Protein AF-A0A0U2JEA7-F1 (afdb_monomer)

pLDDT: mean 91.32, std 9.42, range [50.47, 98.94]

Radius of gyration: 16.09 Å; Cα contacts (8 Å, |Δi|>4): 730; chains: 1; bounding box: 45×29×42 Å

Secondary structure (DSSP, 8-state):
-PPSEEE-S-EEE-S--EEE-TTTTS-TTS---S-EEESS-EEE-STT-EEES-EEES-EE-TTSTT-EEEEEE-SSS-EEES-EEE-S---TTEEEEEE-TT--SEEEES-EEES-SEEEEE-TT--EEEES-EE-TT-SEEEEES-SSEEEES-EE---SSEEEEE----SEEEGGGTEES-EE-S--S-SEEE-----SSPPEEE-TT--

Structure (mmCIF, N/CA/C/O backbone):
data_AF-A0A0U2JEA7-F1
#
_entry.id   AF-A0A0U2JEA7-F1
#
loop_
_atom_site.group_PDB
_atom_site.id
_atom_site.type_symbol
_atom_site.label_atom_id
_atom_site.label_alt_id
_atom_site.label_comp_id
_atom_site.label_asym_id
_atom_site.label_entity_id
_atom_site.label_seq_id
_atom_site.pdbx_PDB_ins_code
_atom_site.Cartn_x
_atom_site.Cartn_y
_atom_site.Cartn_z
_atom_site.occupancy
_atom_site.B_iso_or_equiv
_atom_site.auth_seq_id
_atom_site.auth_comp_id
_atom_site.auth_asym_id
_atom_site.auth_atom_id
_atom_site.pdbx_PDB_model_num
ATOM 1 N N . ARG A 1 1 ? -9.705 -6.212 20.001 1.00 93.88 1 ARG A N 1
ATOM 2 C CA . ARG A 1 1 ? -10.828 -5.453 19.404 1.00 93.88 1 ARG A CA 1
ATOM 3 C C . ARG A 1 1 ? -10.815 -4.060 19.992 1.00 93.88 1 ARG A C 1
ATOM 5 O O . ARG A 1 1 ? -10.739 -3.955 21.210 1.00 93.88 1 ARG A O 1
ATOM 12 N N . LEU A 1 2 ? -10.844 -3.044 19.142 1.00 95.94 2 LEU A N 1
ATOM 13 C CA . LEU A 1 2 ? -10.931 -1.640 19.522 1.00 95.94 2 LEU A CA 1
ATOM 14 C C . LEU A 1 2 ? -12.402 -1.213 19.521 1.00 95.94 2 LEU A C 1
ATOM 16 O O . LEU A 1 2 ? -13.200 -1.725 18.736 1.00 95.94 2 LEU A O 1
ATOM 20 N N . ALA A 1 3 ? -12.763 -0.312 20.428 1.00 97.12 3 ALA A N 1
ATOM 21 C CA . ALA A 1 3 ? -14.062 0.345 20.383 1.00 97.12 3 ALA A CA 1
ATOM 22 C C . ALA A 1 3 ? -14.005 1.504 19.379 1.00 97.12 3 ALA A C 1
ATOM 24 O O . ALA A 1 3 ? -12.922 1.950 18.993 1.00 97.12 3 ALA A O 1
ATOM 25 N N . ALA A 1 4 ? -15.165 2.006 18.959 1.00 98.06 4 ALA A N 1
ATOM 26 C CA . ALA A 1 4 ? -15.198 3.271 18.241 1.00 98.06 4 ALA A CA 1
ATOM 27 C C . ALA A 1 4 ? -14.693 4.399 19.156 1.00 98.06 4 ALA A C 1
ATOM 29 O O . ALA A 1 4 ? -15.010 4.429 20.350 1.00 98.06 4 ALA A O 1
ATOM 30 N N . GLY A 1 5 ? -13.908 5.310 18.597 1.00 97.81 5 GLY A N 1
ATOM 31 C CA . GLY A 1 5 ? -13.237 6.376 19.326 1.00 97.81 5 GLY A CA 1
ATOM 32 C C . GLY A 1 5 ? -11.859 6.684 18.754 1.00 97.81 5 GLY A C 1
ATOM 33 O O . GLY A 1 5 ? -11.370 5.998 17.857 1.00 97.81 5 GLY A O 1
ATOM 34 N N . THR A 1 6 ? -11.240 7.730 19.289 1.00 97.38 6 THR A N 1
ATOM 35 C CA . THR A 1 6 ? -9.921 8.204 18.866 1.00 97.38 6 THR A CA 1
ATOM 36 C C . THR A 1 6 ? -8.845 7.729 19.835 1.00 97.38 6 THR A C 1
ATOM 38 O O . THR A 1 6 ? -8.961 7.925 21.045 1.00 97.38 6 THR A O 1
ATOM 41 N N . TYR A 1 7 ? -7.781 7.156 19.285 1.00 94.94 7 TYR A N 1
ATOM 42 C CA . TYR A 1 7 ? -6.593 6.693 19.989 1.00 94.94 7 TYR A CA 1
ATOM 43 C C . TYR A 1 7 ? -5.410 7.549 19.528 1.00 94.94 7 TYR A C 1
ATOM 45 O O . TYR A 1 7 ? -4.940 7.441 18.394 1.00 94.94 7 TYR A O 1
ATOM 53 N N . ASN A 1 8 ? -4.969 8.458 20.399 1.00 90.12 8 ASN A N 1
ATOM 54 C CA . ASN A 1 8 ? -3.921 9.428 20.086 1.00 90.12 8 ASN A CA 1
ATOM 55 C C . ASN A 1 8 ? -2.538 8.912 20.503 1.00 90.12 8 ASN A C 1
ATOM 57 O O . ASN A 1 8 ? -1.900 9.452 21.407 1.00 90.12 8 ASN A O 1
ATOM 61 N N . GLU A 1 9 ? -2.117 7.814 19.887 1.00 83.25 9 GLU A N 1
ATOM 62 C CA . GLU A 1 9 ? -0.850 7.151 20.174 1.00 83.25 9 GLU A CA 1
ATOM 63 C C . GLU A 1 9 ? -0.290 6.483 18.919 1.00 83.25 9 GLU A C 1
ATOM 65 O O . GLU A 1 9 ? -1.040 6.012 18.063 1.00 83.25 9 GLU A O 1
ATOM 70 N N . ALA A 1 10 ? 1.038 6.451 18.817 1.00 85.56 10 ALA A N 1
ATOM 71 C CA . ALA A 1 10 ? 1.722 5.625 17.835 1.00 85.56 10 ALA A CA 1
ATOM 72 C C . ALA A 1 10 ? 1.728 4.175 18.324 1.00 85.56 10 ALA A C 1
ATOM 74 O O . ALA A 1 10 ? 2.077 3.896 19.477 1.00 85.56 10 ALA A O 1
ATOM 75 N N . VAL A 1 11 ? 1.359 3.242 17.451 1.00 91.12 11 VAL A N 1
ATOM 76 C CA . VAL A 1 11 ? 1.211 1.832 17.821 1.00 91.12 11 VAL A CA 1
ATOM 77 C C . VAL A 1 11 ? 2.408 1.041 17.310 1.00 91.12 11 VAL A C 1
ATOM 79 O O . VAL A 1 11 ? 2.586 0.886 16.109 1.00 91.12 11 VAL A O 1
ATOM 82 N N . ASN A 1 12 ? 3.213 0.480 18.214 1.00 93.75 12 ASN A N 1
ATOM 83 C CA . ASN A 1 12 ? 4.231 -0.510 17.850 1.00 93.75 12 ASN A CA 1
ATOM 84 C C . ASN A 1 12 ? 3.685 -1.927 18.060 1.00 93.75 12 ASN A C 1
ATOM 86 O O . ASN A 1 12 ? 3.460 -2.355 19.196 1.00 93.75 12 ASN A O 1
ATOM 90 N N . VAL A 1 13 ? 3.500 -2.670 16.973 1.00 96.31 13 VAL A N 1
ATOM 91 C CA . VAL A 1 13 ? 2.962 -4.031 16.983 1.00 96.31 13 VAL A CA 1
ATOM 92 C C . VAL A 1 13 ? 4.110 -5.033 16.905 1.00 96.31 13 VAL A C 1
ATOM 94 O O . VAL A 1 13 ? 4.528 -5.468 15.834 1.00 96.31 13 VAL A O 1
ATOM 97 N N . ASN A 1 14 ? 4.628 -5.396 18.078 1.00 97.12 14 ASN A N 1
ATOM 98 C CA . ASN A 1 14 ? 5.787 -6.281 18.245 1.00 97.12 14 ASN A CA 1
ATOM 99 C C . ASN A 1 14 ? 5.423 -7.720 18.656 1.00 97.12 14 ASN A C 1
ATOM 101 O O . ASN A 1 14 ? 6.275 -8.484 19.124 1.00 97.12 14 ASN A O 1
ATOM 105 N N . LYS A 1 15 ? 4.150 -8.088 18.496 1.00 97.88 15 LYS A N 1
ATOM 106 C CA . LYS A 1 15 ? 3.610 -9.438 18.685 1.00 97.88 15 LYS A CA 1
ATOM 107 C C . LYS A 1 15 ? 2.692 -9.775 17.520 1.00 97.88 15 LYS A C 1
ATOM 109 O O . LYS A 1 15 ? 2.055 -8.878 16.985 1.00 97.88 15 LYS A O 1
ATOM 114 N N . ASP A 1 16 ? 2.608 -11.057 17.183 1.00 98.06 16 ASP A N 1
ATOM 115 C CA . ASP A 1 16 ? 1.618 -11.579 16.242 1.00 98.06 16 ASP A CA 1
ATOM 116 C C . ASP A 1 16 ? 0.217 -11.415 16.850 1.00 98.06 16 ASP A C 1
ATOM 118 O O . ASP A 1 16 ? -0.164 -12.125 17.787 1.00 98.06 16 ASP A O 1
ATOM 122 N N . VAL A 1 17 ? -0.498 -10.385 16.405 1.00 98.19 17 VAL A N 1
ATOM 123 C CA . VAL A 1 17 ? -1.825 -10.035 16.905 1.00 98.19 17 VAL A CA 1
ATOM 124 C C . VAL A 1 17 ? -2.728 -9.587 15.769 1.00 98.19 17 VAL A C 1
ATOM 126 O O . VAL A 1 17 ? -2.293 -9.024 14.765 1.00 98.19 17 VAL A O 1
ATOM 129 N N . THR A 1 18 ? -4.026 -9.764 15.994 1.00 98.44 18 THR A N 1
ATOM 130 C CA . THR A 1 18 ? -5.079 -9.215 15.146 1.00 98.44 18 THR A CA 1
ATOM 131 C C . THR A 1 18 ? -5.701 -7.991 15.818 1.00 98.44 18 THR A C 1
ATOM 133 O O . THR A 1 18 ? -6.391 -8.093 16.841 1.00 98.44 18 THR A O 1
ATOM 136 N N . ILE A 1 19 ? -5.486 -6.820 15.227 1.00 98.00 19 ILE A N 1
ATOM 137 C CA . ILE A 1 19 ? -6.119 -5.560 15.605 1.00 98.00 19 ILE A CA 1
ATOM 138 C C . ILE A 1 19 ? -7.403 -5.416 14.791 1.00 98.00 19 ILE A C 1
ATOM 140 O O . ILE A 1 19 ? -7.389 -5.075 13.616 1.00 98.00 19 ILE A O 1
ATOM 144 N N . LEU A 1 20 ? -8.525 -5.692 15.450 1.00 98.62 20 LEU A N 1
ATOM 145 C CA . LEU A 1 20 ? -9.861 -5.532 14.882 1.00 98.62 20 LEU A CA 1
ATOM 146 C C . LEU A 1 20 ? -10.442 -4.186 15.320 1.00 98.62 20 LEU A C 1
ATOM 148 O O . LEU A 1 20 ? -10.727 -4.022 16.515 1.00 98.62 20 LEU A O 1
ATOM 152 N N . GLY A 1 21 ? -10.609 -3.258 14.382 1.00 98.38 21 GLY A N 1
ATOM 153 C CA . GLY A 1 21 ? -11.299 -1.986 14.582 1.00 98.38 21 GLY A CA 1
ATOM 154 C C . GLY A 1 21 ? -12.823 -2.128 14.602 1.00 98.38 21 GLY A C 1
ATOM 155 O O . GLY A 1 21 ? -13.373 -3.218 14.404 1.00 98.38 21 GLY A O 1
ATOM 156 N N . ALA A 1 22 ? -13.512 -1.014 14.854 1.00 98.38 22 ALA A N 1
ATOM 157 C CA . ALA A 1 22 ? -14.972 -0.958 14.925 1.00 98.38 22 ALA A CA 1
ATOM 158 C C . ALA A 1 22 ? -15.675 -1.392 13.623 1.00 98.38 22 ALA A C 1
ATOM 160 O O . ALA A 1 22 ? -16.799 -1.887 13.684 1.00 98.38 22 ALA A O 1
ATOM 161 N N . ASN A 1 23 ? -14.999 -1.277 12.476 1.00 98.62 23 ASN A N 1
ATOM 162 C CA . ASN A 1 23 ? -15.509 -1.653 11.156 1.00 98.62 23 ASN A CA 1
ATOM 163 C C . ASN A 1 23 ? -14.809 -2.899 10.576 1.00 98.62 23 ASN A C 1
ATOM 165 O O . ASN A 1 23 ? -14.756 -3.076 9.362 1.00 98.62 23 ASN A O 1
ATOM 169 N N . SER A 1 24 ? -14.258 -3.773 11.428 1.00 98.56 24 SER A N 1
ATOM 170 C CA . SER A 1 24 ? -13.643 -5.044 10.999 1.00 98.56 24 SER A CA 1
ATOM 171 C C . SER A 1 24 ? -14.576 -5.843 10.080 1.00 98.56 24 SER A C 1
ATOM 173 O O . SER A 1 24 ? -15.768 -5.995 10.363 1.00 98.56 24 SER A O 1
ATOM 175 N N . GLY A 1 25 ? -14.029 -6.331 8.964 1.00 98.38 25 GLY A N 1
ATOM 176 C CA . GLY A 1 25 ? -14.766 -7.051 7.921 1.00 98.38 25 GLY A CA 1
ATOM 177 C C . GLY A 1 25 ? -15.627 -6.180 6.998 1.00 98.38 25 GLY A C 1
ATOM 178 O O . GLY A 1 25 ? -16.276 -6.718 6.103 1.00 98.38 25 GLY A O 1
ATOM 179 N N . THR A 1 26 ? -15.653 -4.858 7.187 1.00 98.69 26 THR A N 1
ATOM 180 C CA . THR A 1 26 ? -16.352 -3.916 6.299 1.00 98.69 26 THR A CA 1
ATOM 181 C C . THR A 1 26 ? -15.326 -3.178 5.453 1.00 98.69 26 THR A C 1
ATOM 183 O O . THR A 1 26 ? -14.481 -2.493 6.012 1.00 98.69 26 THR A O 1
ATOM 186 N N . SER A 1 27 ? -15.397 -3.291 4.123 1.00 98.00 27 SER A N 1
ATOM 187 C CA . SER A 1 27 ? -14.465 -2.623 3.195 1.00 98.00 27 SER A CA 1
ATOM 188 C C . SER A 1 27 ? -14.267 -1.131 3.518 1.00 98.00 27 SER A C 1
ATOM 190 O O . SER A 1 27 ? -15.183 -0.475 4.026 1.00 98.00 27 SER A O 1
ATOM 192 N N . GLY A 1 28 ? -13.085 -0.588 3.210 1.00 97.81 28 GLY A N 1
ATOM 193 C CA . GLY A 1 28 ? -12.769 0.837 3.364 1.00 97.81 28 GLY A CA 1
ATOM 194 C C . GLY A 1 28 ? -13.774 1.756 2.661 1.00 97.81 28 GLY A C 1
ATOM 195 O O . GLY A 1 28 ? -14.168 2.764 3.231 1.00 97.81 28 GLY A O 1
ATOM 196 N N . THR A 1 29 ? -14.294 1.346 1.499 1.00 96.88 29 THR A N 1
ATOM 197 C CA . THR A 1 29 ? -15.317 2.088 0.733 1.00 96.88 29 THR A CA 1
ATOM 198 C C . THR A 1 29 ? -16.758 1.673 1.052 1.00 96.88 29 THR A C 1
ATOM 200 O O . THR A 1 29 ? -17.711 2.150 0.432 1.00 96.88 29 THR A O 1
ATOM 203 N N . GLY A 1 30 ? -16.945 0.744 1.993 1.00 97.00 30 GLY A N 1
ATOM 204 C CA . GLY A 1 30 ? -18.257 0.244 2.387 1.00 97.00 30 GLY A CA 1
ATOM 205 C C . GLY A 1 30 ? -19.070 1.246 3.213 1.00 97.00 30 GLY A C 1
ATOM 206 O O . GLY A 1 30 ? -18.611 2.322 3.589 1.00 97.00 30 GLY A O 1
ATOM 207 N N . VAL A 1 31 ? -20.300 0.862 3.567 1.00 97.62 31 VAL A N 1
ATOM 208 C CA . VAL A 1 31 ? -21.105 1.619 4.539 1.00 97.62 31 VAL A CA 1
ATOM 209 C C . VAL A 1 31 ? -20.574 1.330 5.942 1.00 97.62 31 VAL A C 1
ATOM 211 O O . VAL A 1 31 ? -20.870 0.283 6.519 1.00 97.62 31 VAL A O 1
ATOM 214 N N . ARG A 1 32 ? -19.774 2.254 6.472 1.00 97.94 32 ARG A N 1
ATOM 215 C CA . ARG A 1 32 ? -19.080 2.123 7.759 1.00 97.94 32 ARG A CA 1
ATOM 216 C C . ARG A 1 32 ? -19.819 2.856 8.881 1.00 97.94 32 ARG A C 1
ATOM 218 O O . ARG A 1 32 ? -20.503 3.854 8.654 1.00 97.94 32 ARG A O 1
ATOM 225 N N . GLY A 1 33 ? -19.717 2.322 10.096 1.00 97.81 33 GLY A N 1
ATOM 226 C CA . GLY A 1 33 ? -20.208 2.949 11.323 1.00 97.81 33 GLY A CA 1
ATOM 227 C C . GLY A 1 33 ? -19.164 3.870 11.957 1.00 97.81 33 GLY A C 1
ATOM 228 O O . GLY A 1 33 ? -18.208 4.293 11.314 1.00 97.81 33 GLY A O 1
ATOM 229 N N . ALA A 1 34 ? -19.324 4.162 13.250 1.00 98.19 34 ALA A N 1
ATOM 230 C CA . ALA A 1 34 ? -18.325 4.925 13.998 1.00 98.19 34 ALA A CA 1
ATOM 231 C C . ALA A 1 34 ? -16.957 4.211 13.995 1.00 98.19 34 ALA A C 1
ATOM 233 O O . ALA A 1 34 ? -16.890 3.008 14.238 1.00 98.19 34 ALA A O 1
ATOM 234 N N . GLU A 1 35 ? -15.878 4.955 13.743 1.00 98.38 35 GLU A N 1
ATOM 235 C CA . GLU A 1 35 ? -14.531 4.405 13.535 1.00 98.38 35 GLU A CA 1
ATOM 236 C C . GLU A 1 35 ? -13.729 4.213 14.826 1.00 98.38 35 GLU A C 1
ATOM 238 O O . GLU A 1 35 ? -13.862 4.977 15.784 1.00 98.38 35 GLU A O 1
ATOM 243 N N . SER A 1 36 ? -12.815 3.238 14.805 1.00 98.31 36 SER A N 1
ATOM 244 C CA . SER A 1 36 ? -11.627 3.229 15.669 1.00 98.31 36 SER A CA 1
ATOM 245 C C . SER A 1 36 ? -10.517 3.998 14.952 1.00 98.31 36 SER A C 1
ATOM 247 O O . SER A 1 36 ? -9.919 3.460 14.021 1.00 98.31 36 SER A O 1
ATOM 249 N N . VAL A 1 37 ? -10.279 5.246 15.355 1.00 97.75 37 VAL A N 1
ATOM 250 C CA . VAL A 1 37 ? -9.353 6.170 14.683 1.00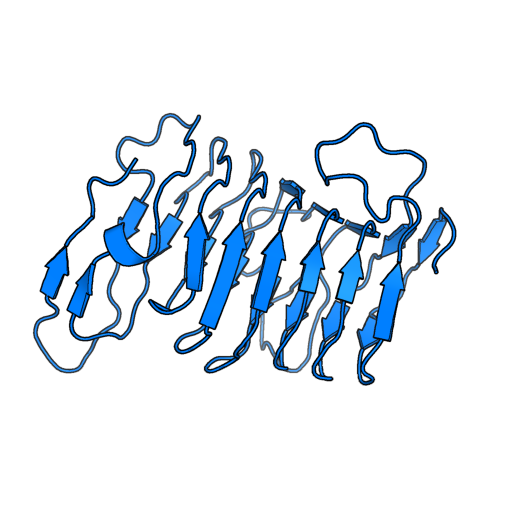 97.75 37 VAL A CA 1
ATOM 251 C C . VAL A 1 37 ? -7.992 6.163 15.377 1.00 97.75 37 VAL A C 1
ATOM 253 O O . VAL A 1 37 ? -7.918 6.472 16.567 1.00 97.75 37 VAL A O 1
ATOM 256 N N . LEU A 1 38 ? -6.927 5.844 14.644 1.00 95.94 38 LEU A N 1
ATOM 257 C CA . LEU A 1 38 ? -5.534 5.912 15.097 1.00 95.94 38 LEU A CA 1
ATOM 258 C C . LEU A 1 38 ? -4.865 7.165 14.514 1.00 95.94 38 LEU A C 1
ATOM 260 O O . LEU A 1 38 ? -4.877 7.330 13.298 1.00 95.94 38 LEU A O 1
ATOM 264 N N . LEU A 1 39 ? -4.276 8.019 15.361 1.00 91.25 39 LEU A N 1
ATOM 265 C CA . LEU A 1 39 ? -3.643 9.279 14.921 1.00 91.25 39 LEU A CA 1
ATOM 266 C C . LEU A 1 39 ? -2.106 9.236 14.847 1.00 91.25 39 LEU A C 1
ATOM 268 O O . LEU A 1 39 ? -1.503 10.135 14.280 1.00 91.25 39 LEU A O 1
ATOM 272 N N . GLY A 1 40 ? -1.448 8.249 15.465 1.00 86.00 40 GLY A N 1
ATOM 273 C 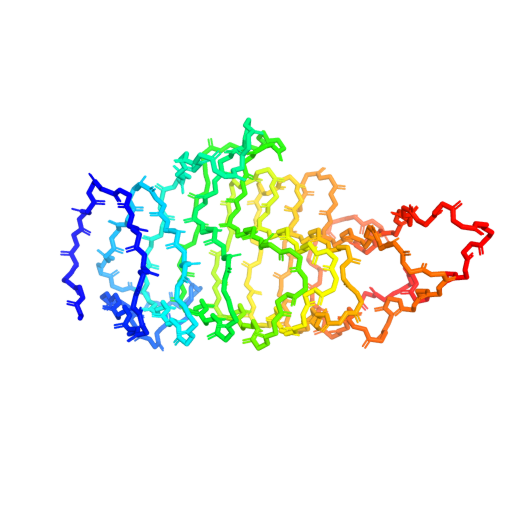CA . GLY A 1 40 ? 0.023 8.202 15.552 1.00 86.00 40 GLY A CA 1
ATOM 274 C C . GLY A 1 40 ? 0.702 7.245 14.571 1.00 86.00 40 GLY A C 1
ATOM 275 O O . GLY A 1 40 ? 1.896 6.980 14.715 1.00 86.00 40 GLY A O 1
ATOM 276 N N . GLY A 1 41 ? -0.058 6.668 13.639 1.00 91.56 41 GLY A N 1
ATOM 277 C CA . GLY A 1 41 ? 0.397 5.598 12.755 1.00 91.56 41 GLY A CA 1
ATOM 278 C C . GLY A 1 41 ? 0.665 4.260 13.462 1.00 91.56 41 GLY A C 1
ATOM 279 O O . GLY A 1 41 ? 0.543 4.112 14.686 1.00 91.56 41 GLY A O 1
ATOM 280 N N . VAL A 1 42 ? 1.026 3.251 12.668 1.00 95.88 42 VAL A N 1
ATOM 281 C CA . VAL A 1 42 ? 1.292 1.882 13.130 1.00 95.88 42 VAL A CA 1
ATOM 282 C C . VAL A 1 42 ? 2.623 1.366 12.588 1.00 95.88 42 VAL A C 1
ATOM 284 O O . VAL A 1 42 ? 2.824 1.312 11.382 1.00 95.88 42 VAL A O 1
ATOM 287 N N . HIS A 1 43 ? 3.513 0.905 13.465 1.00 96.25 43 HIS A N 1
ATOM 288 C CA . HIS A 1 43 ? 4.734 0.192 13.088 1.00 96.25 43 HIS A CA 1
ATOM 289 C C . HIS A 1 43 ? 4.580 -1.303 13.383 1.00 96.25 43 HIS A C 1
ATOM 291 O O . HIS A 1 43 ? 4.477 -1.719 14.538 1.00 96.25 43 HIS A O 1
ATOM 297 N N . ILE A 1 44 ? 4.572 -2.125 12.337 1.00 97.81 44 ILE A N 1
ATOM 298 C CA . ILE A 1 44 ? 4.489 -3.583 12.417 1.00 97.81 44 ILE A CA 1
ATOM 299 C C . ILE A 1 44 ? 5.900 -4.168 12.433 1.00 97.81 44 ILE A C 1
ATOM 301 O O . ILE A 1 44 ? 6.558 -4.197 11.398 1.00 97.81 44 ILE A O 1
ATOM 305 N N . THR A 1 45 ? 6.334 -4.676 13.590 1.00 97.19 45 THR A N 1
ATOM 306 C CA . THR A 1 45 ? 7.663 -5.293 13.788 1.00 97.19 45 THR A CA 1
ATOM 307 C C . THR A 1 45 ? 7.608 -6.803 14.033 1.00 97.19 45 THR A C 1
ATOM 309 O O . THR A 1 45 ? 8.637 -7.477 14.002 1.00 97.19 45 THR A O 1
ATOM 312 N N . ALA A 1 46 ? 6.421 -7.364 14.274 1.00 98.38 46 ALA A N 1
ATOM 313 C CA . ALA A 1 46 ? 6.210 -8.805 14.367 1.00 98.38 46 ALA A CA 1
ATOM 314 C C . ALA A 1 46 ? 5.550 -9.369 13.111 1.00 98.38 46 ALA A C 1
ATOM 316 O O . ALA A 1 46 ? 4.696 -8.734 12.496 1.00 98.38 46 ALA A O 1
ATOM 317 N N . ALA A 1 47 ? 5.929 -10.598 12.763 1.00 98.56 47 ALA A N 1
ATOM 318 C CA . ALA A 1 47 ? 5.302 -11.309 11.662 1.00 98.56 47 ALA A CA 1
ATOM 319 C C . ALA A 1 47 ? 3.878 -11.765 12.020 1.00 98.56 47 ALA A C 1
ATOM 321 O O . ALA A 1 47 ? 3.600 -12.035 13.188 1.00 98.56 47 ALA A O 1
ATOM 322 N N . GLY A 1 48 ? 3.008 -11.887 11.015 1.00 98.38 48 GLY A N 1
ATOM 323 C CA . GLY A 1 48 ? 1.634 -12.402 11.169 1.00 98.38 48 GLY A CA 1
ATOM 324 C C . GLY A 1 48 ? 0.593 -11.365 11.604 1.00 98.38 48 GLY A C 1
ATOM 325 O O . GLY A 1 48 ? -0.600 -11.663 11.662 1.00 98.38 48 GLY A O 1
ATOM 326 N N . VAL A 1 49 ? 1.020 -10.125 11.862 1.00 98.75 49 VAL A N 1
ATOM 327 C CA . VAL A 1 49 ? 0.128 -9.050 12.304 1.00 98.75 49 VAL A CA 1
ATOM 328 C C . VAL A 1 49 ? -0.970 -8.787 11.282 1.00 98.75 49 VAL A C 1
ATOM 330 O O . VAL A 1 49 ? -0.711 -8.622 10.093 1.00 98.75 49 VAL A O 1
ATOM 333 N N . THR A 1 50 ? -2.201 -8.674 11.776 1.00 98.81 50 THR A N 1
ATOM 334 C CA . THR A 1 50 ? -3.362 -8.270 10.980 1.00 98.81 50 THR A CA 1
ATOM 335 C C . THR A 1 50 ? -3.980 -6.999 11.549 1.00 98.81 50 THR A C 1
ATOM 337 O O . THR A 1 50 ? -4.265 -6.933 12.745 1.00 98.81 50 THR A O 1
ATOM 340 N N . ILE A 1 51 ? -4.244 -6.019 10.692 1.00 98.69 51 ILE A N 1
ATOM 341 C CA . ILE A 1 51 ? -5.021 -4.810 10.972 1.00 98.69 51 ILE A CA 1
ATOM 342 C C . ILE A 1 51 ? -6.266 -4.863 10.088 1.00 98.69 51 ILE A C 1
ATOM 344 O O . ILE A 1 51 ? -6.151 -4.946 8.868 1.00 98.69 51 ILE A O 1
ATOM 348 N N . ASP A 1 52 ? -7.448 -4.844 10.698 1.00 98.88 52 ASP A N 1
ATOM 349 C CA . ASP A 1 52 ? -8.726 -4.990 9.997 1.00 98.88 52 ASP A CA 1
ATOM 350 C C . ASP A 1 52 ? -9.753 -3.983 10.523 1.00 98.88 52 ASP A C 1
ATOM 352 O O . ASP A 1 52 ? -10.120 -4.016 11.703 1.00 98.88 52 ASP A O 1
ATOM 356 N N . GLY A 1 53 ? -10.248 -3.105 9.648 1.00 98.62 53 GLY A N 1
ATOM 357 C CA . GLY A 1 53 ? -11.401 -2.260 9.963 1.00 98.62 53 GLY A CA 1
ATOM 358 C C . GLY A 1 53 ? -11.126 -1.053 10.848 1.00 98.62 53 GLY A C 1
ATOM 359 O O . GLY A 1 53 ? -12.019 -0.653 11.601 1.00 98.62 53 GLY A O 1
ATOM 360 N N . VAL A 1 54 ? -9.916 -0.497 10.805 1.00 98.38 54 VAL A N 1
ATOM 361 C CA . VAL A 1 54 ? -9.575 0.760 11.496 1.00 98.38 54 VAL A CA 1
ATOM 362 C C . VAL A 1 54 ? -9.654 1.948 10.534 1.00 98.38 54 VAL A C 1
ATOM 364 O O . VAL A 1 54 ? -9.640 1.765 9.314 1.00 98.38 54 VAL A O 1
ATOM 367 N N . LYS A 1 55 ? -9.697 3.164 11.084 1.00 98.06 55 LYS A N 1
ATOM 368 C CA . LYS A 1 55 ? -9.273 4.374 10.373 1.00 98.06 55 LYS A CA 1
ATOM 369 C C . LYS A 1 55 ? -7.890 4.769 10.889 1.00 98.06 55 LYS A C 1
ATOM 371 O O . LYS A 1 55 ? -7.698 4.833 12.103 1.00 98.06 55 LYS A O 1
ATOM 376 N N . ILE A 1 56 ? -6.954 5.053 9.995 1.00 96.69 56 ILE A N 1
ATOM 377 C CA . ILE A 1 56 ? -5.700 5.731 10.326 1.00 96.69 56 ILE A CA 1
ATOM 378 C C . ILE A 1 56 ? -5.777 7.118 9.701 1.00 96.69 56 ILE A C 1
ATOM 380 O O . ILE A 1 56 ? -6.026 7.244 8.505 1.00 96.69 56 ILE A O 1
ATOM 384 N N . ASP A 1 57 ? -5.670 8.135 10.544 1.00 93.88 57 ASP A N 1
ATOM 385 C CA . ASP A 1 57 ? -5.904 9.530 10.188 1.00 93.88 57 ASP A CA 1
ATOM 386 C C . ASP A 1 57 ? -4.607 10.305 10.423 1.00 93.88 57 ASP A C 1
ATOM 388 O O . ASP A 1 57 ? -4.245 10.624 11.558 1.00 93.88 57 ASP A O 1
ATOM 392 N N . GLY A 1 58 ? -3.882 10.530 9.335 1.00 87.75 58 GLY A N 1
ATOM 393 C CA . GLY A 1 58 ? -2.525 11.044 9.295 1.00 87.75 58 GLY A CA 1
ATOM 394 C C . GLY A 1 58 ? -1.448 9.973 9.345 1.00 87.75 58 GLY A C 1
ATOM 395 O O . GLY A 1 58 ? -1.686 8.778 9.158 1.00 87.75 58 GLY A O 1
ATOM 396 N N . ASP A 1 59 ? -0.237 10.447 9.584 1.00 80.00 59 ASP A N 1
ATOM 397 C CA . ASP A 1 59 ? 1.004 9.705 9.518 1.00 80.00 59 ASP A CA 1
ATOM 398 C C . ASP A 1 59 ? 1.734 9.692 10.873 1.00 80.00 59 ASP A C 1
ATOM 400 O O . ASP A 1 59 ? 1.583 10.551 11.744 1.00 80.00 59 ASP A O 1
ATOM 404 N N . GLY A 1 60 ? 2.515 8.637 11.089 1.00 79.94 60 GLY A N 1
ATOM 405 C CA . GLY A 1 60 ? 3.411 8.486 12.225 1.00 79.94 60 GLY A CA 1
ATOM 406 C C . GLY A 1 60 ? 4.850 8.801 11.836 1.00 79.94 60 GLY A C 1
ATOM 407 O O . GLY A 1 60 ? 5.308 8.460 10.745 1.00 79.94 60 GLY A O 1
ATOM 408 N N . SER A 1 61 ? 5.601 9.405 12.759 1.00 80.94 61 SER A N 1
ATOM 409 C CA . SER A 1 61 ? 7.056 9.523 12.633 1.00 80.94 61 SER A CA 1
ATOM 410 C C . SER A 1 61 ? 7.728 8.282 13.211 1.00 80.94 61 SER A C 1
ATOM 412 O O . SER A 1 61 ? 7.597 7.992 14.404 1.00 80.94 61 SER A O 1
ATOM 414 N N . PHE A 1 62 ? 8.472 7.560 12.375 1.00 78.44 62 PHE A N 1
ATOM 415 C CA . PHE A 1 62 ? 9.197 6.359 12.779 1.00 78.44 62 PHE A CA 1
ATOM 416 C C . PHE A 1 62 ? 10.702 6.582 12.645 1.00 78.44 62 PHE A C 1
ATOM 418 O O . PHE A 1 62 ? 11.183 7.033 11.610 1.00 78.44 62 PHE A O 1
ATOM 425 N N . SER A 1 63 ? 11.464 6.232 13.687 1.00 71.12 63 SER A N 1
ATOM 426 C CA . SER A 1 63 ? 12.926 6.424 13.731 1.00 71.12 63 SER A CA 1
ATOM 427 C C . SER A 1 63 ? 13.670 5.748 12.583 1.00 71.12 63 SER A C 1
ATOM 429 O O . SER A 1 63 ? 14.755 6.180 12.203 1.00 71.12 63 SER A O 1
ATOM 431 N N . ASP A 1 64 ? 13.079 4.680 12.060 1.00 71.94 64 ASP A N 1
ATOM 432 C CA . ASP A 1 64 ? 13.693 3.789 11.086 1.00 71.94 64 ASP A CA 1
ATOM 433 C C . ASP A 1 64 ? 13.405 4.225 9.642 1.00 71.94 64 ASP A C 1
ATOM 435 O O . ASP A 1 64 ? 13.929 3.613 8.715 1.00 71.94 64 ASP A O 1
ATOM 439 N N . ILE A 1 65 ? 12.620 5.295 9.446 1.00 70.50 65 ILE A N 1
ATOM 440 C CA . ILE A 1 65 ? 12.401 5.925 8.141 1.00 70.50 65 ILE A CA 1
ATOM 441 C C . ILE A 1 65 ? 12.857 7.395 8.218 1.00 70.50 65 ILE A C 1
ATOM 443 O O . ILE A 1 65 ? 12.054 8.297 8.459 1.00 70.50 65 ILE A O 1
ATOM 447 N N . PRO A 1 66 ? 14.167 7.673 8.072 1.00 60.84 66 PRO A N 1
ATOM 448 C CA . PRO A 1 66 ? 14.704 9.013 8.280 1.00 60.84 66 PRO A CA 1
ATOM 449 C C . PRO A 1 66 ? 14.089 10.036 7.319 1.00 60.84 66 PRO A C 1
ATOM 451 O O . PRO A 1 66 ? 14.256 9.925 6.109 1.00 60.84 66 PRO A O 1
ATOM 454 N N . GLY A 1 67 ? 13.433 11.059 7.872 1.00 64.56 67 GLY A N 1
ATOM 455 C CA . GLY A 1 67 ? 12.863 12.170 7.101 1.00 64.56 67 GLY A CA 1
ATOM 456 C C . GLY A 1 67 ? 11.478 11.915 6.506 1.00 64.56 67 GLY A C 1
ATOM 457 O O . GLY A 1 67 ? 10.914 12.849 5.953 1.00 64.56 67 GLY A O 1
ATOM 458 N N . ASN A 1 68 ? 10.922 10.713 6.676 1.00 72.75 68 ASN A N 1
ATOM 459 C CA . ASN A 1 68 ? 9.623 10.334 6.128 1.00 72.75 68 ASN A CA 1
ATOM 460 C C . ASN A 1 68 ? 8.633 9.966 7.237 1.00 72.75 68 ASN A C 1
ATOM 462 O O . ASN A 1 68 ? 9.019 9.608 8.357 1.00 72.75 68 ASN A O 1
ATOM 466 N N . PHE A 1 69 ? 7.355 9.990 6.889 1.00 85.94 69 PHE A N 1
ATOM 467 C CA . PHE A 1 69 ? 6.250 9.666 7.781 1.00 85.94 69 PHE A CA 1
ATOM 468 C C . PHE A 1 69 ? 5.345 8.624 7.128 1.00 85.94 69 PHE A C 1
ATOM 470 O O . PHE A 1 69 ? 5.232 8.586 5.905 1.00 85.94 69 PHE A O 1
ATOM 477 N N . ALA A 1 70 ? 4.737 7.739 7.922 1.00 92.56 70 ALA A N 1
ATOM 478 C CA . ALA A 1 70 ? 3.817 6.750 7.371 1.00 92.56 70 ALA A CA 1
ATOM 479 C C . ALA A 1 70 ? 2.601 6.481 8.258 1.00 92.56 70 ALA A C 1
ATOM 481 O O . ALA A 1 70 ? 2.731 6.367 9.477 1.00 92.56 70 ALA A O 1
ATOM 482 N N . ALA A 1 71 ? 1.425 6.282 7.666 1.00 95.31 71 ALA A N 1
ATOM 483 C CA . ALA A 1 71 ? 0.268 5.771 8.401 1.00 95.31 71 ALA A CA 1
ATOM 484 C C . ALA A 1 71 ? 0.518 4.324 8.873 1.00 95.31 71 ALA A C 1
ATOM 486 O O . ALA A 1 71 ? 0.229 3.985 10.025 1.00 95.31 71 ALA A O 1
ATOM 487 N N . VAL A 1 72 ? 1.137 3.482 8.037 1.00 97.31 72 VAL A N 1
ATOM 488 C CA . VAL A 1 72 ? 1.637 2.154 8.426 1.00 97.31 72 VAL A CA 1
ATOM 489 C C . VAL A 1 72 ? 3.052 1.919 7.906 1.00 97.31 72 VAL A C 1
ATOM 491 O O . VAL A 1 72 ? 3.309 1.967 6.705 1.00 97.31 72 VAL A O 1
ATOM 494 N N . TYR A 1 73 ? 3.959 1.557 8.806 1.00 96.81 73 TYR A N 1
ATOM 495 C CA . TYR A 1 73 ? 5.278 1.045 8.461 1.00 96.81 73 TYR A CA 1
ATOM 496 C C . TYR A 1 73 ? 5.365 -0.455 8.740 1.00 96.81 73 TYR A C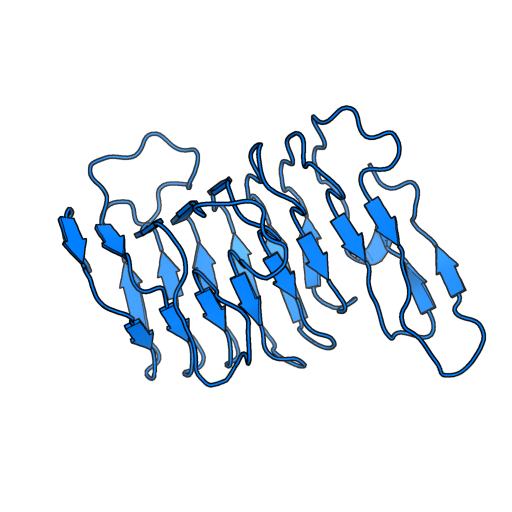 1
ATOM 498 O O . TYR A 1 73 ? 5.124 -0.909 9.861 1.00 96.81 73 TYR A O 1
ATOM 506 N N . VAL A 1 74 ? 5.720 -1.237 7.723 1.00 97.88 74 VAL A N 1
ATOM 507 C CA . VAL A 1 74 ? 5.813 -2.697 7.797 1.00 97.88 74 VAL A CA 1
ATOM 508 C C . VAL A 1 74 ? 7.271 -3.136 7.745 1.00 97.88 74 VAL A C 1
ATOM 510 O O . VAL A 1 74 ? 7.927 -3.003 6.715 1.00 97.88 74 VAL A O 1
ATOM 513 N N . SER A 1 75 ? 7.773 -3.722 8.829 1.00 97.19 75 SER A N 1
ATOM 514 C CA . SER A 1 75 ? 9.148 -4.231 8.924 1.00 97.19 75 SER A CA 1
ATOM 515 C C . SER A 1 75 ? 9.233 -5.749 9.139 1.00 97.19 75 SER A C 1
ATOM 517 O O . SER A 1 75 ? 10.323 -6.278 9.361 1.00 97.19 75 SER A O 1
ATOM 519 N N . ALA A 1 76 ? 8.111 -6.471 9.025 1.00 97.88 76 ALA A N 1
ATOM 520 C CA . ALA A 1 76 ? 8.033 -7.919 9.219 1.00 97.88 76 ALA A CA 1
ATOM 521 C C . ALA A 1 76 ? 7.119 -8.631 8.200 1.00 97.88 76 ALA A C 1
ATOM 523 O O . ALA A 1 76 ? 6.244 -8.028 7.585 1.00 97.88 76 ALA A O 1
ATOM 524 N N . ASN A 1 77 ? 7.329 -9.942 8.041 1.00 98.81 77 ASN A N 1
ATOM 525 C CA . ASN A 1 77 ? 6.599 -10.795 7.094 1.00 98.81 77 ASN A CA 1
ATOM 526 C C . ASN A 1 77 ? 5.133 -11.033 7.488 1.00 98.81 77 ASN A C 1
ATOM 528 O O . ASN A 1 77 ? 4.764 -10.962 8.657 1.00 98.81 77 ASN A O 1
ATOM 532 N N . ASN A 1 78 ? 4.322 -11.466 6.525 1.00 98.69 78 ASN A N 1
ATOM 533 C CA . ASN A 1 78 ? 2.938 -11.903 6.713 1.00 98.69 78 ASN A CA 1
ATOM 534 C C . ASN A 1 78 ? 2.041 -10.825 7.341 1.00 98.69 78 ASN A C 1
ATOM 536 O O . ASN A 1 78 ? 1.129 -11.146 8.100 1.00 98.69 78 ASN A O 1
ATOM 540 N N . ALA A 1 79 ? 2.339 -9.550 7.078 1.00 98.81 79 ALA A N 1
ATOM 541 C CA . ALA A 1 79 ? 1.508 -8.444 7.520 1.00 98.81 79 ALA A CA 1
ATOM 542 C C . ALA A 1 79 ? 0.260 -8.339 6.635 1.00 98.81 79 ALA A C 1
ATOM 544 O O . ALA A 1 79 ? 0.359 -8.318 5.405 1.00 98.81 79 ALA A O 1
ATOM 545 N N . VAL A 1 80 ? -0.903 -8.232 7.270 1.00 98.88 80 VAL A N 1
ATOM 546 C CA . VAL A 1 80 ? -2.195 -8.052 6.606 1.00 98.88 80 VAL A CA 1
ATOM 547 C C . VAL A 1 80 ? -2.790 -6.719 7.040 1.00 98.88 80 VAL A C 1
ATOM 549 O O . VAL A 1 80 ? -3.040 -6.503 8.223 1.00 98.88 80 VAL A O 1
ATOM 552 N N . ILE A 1 81 ? -3.042 -5.827 6.089 1.00 98.88 81 ILE A N 1
ATOM 553 C CA . ILE A 1 81 ? -3.737 -4.559 6.307 1.00 98.88 81 ILE A CA 1
ATOM 554 C C . ILE A 1 81 ? -4.975 -4.585 5.423 1.00 98.88 81 ILE A C 1
ATOM 556 O O . ILE A 1 81 ? -4.867 -4.596 4.194 1.00 98.88 81 ILE A O 1
ATOM 560 N N . THR A 1 82 ? -6.154 -4.657 6.034 1.00 98.94 82 THR A N 1
ATOM 561 C CA . THR A 1 82 ? -7.391 -4.859 5.286 1.00 98.94 82 THR A CA 1
ATOM 562 C C . THR A 1 82 ? -8.564 -4.039 5.787 1.00 98.94 82 THR A C 1
ATOM 564 O O . THR A 1 82 ? -8.606 -3.638 6.953 1.00 98.94 82 THR A O 1
ATOM 567 N N . ASN A 1 83 ? -9.534 -3.805 4.897 1.00 98.88 83 ASN A N 1
ATOM 568 C CA . ASN A 1 83 ? -10.829 -3.207 5.222 1.00 98.88 83 ASN A CA 1
ATOM 569 C C . ASN A 1 83 ? -10.700 -1.879 5.984 1.00 98.88 83 ASN A C 1
ATOM 571 O O . ASN A 1 83 ? -11.548 -1.552 6.809 1.00 98.88 83 ASN A O 1
ATOM 575 N N . SER A 1 84 ? -9.608 -1.146 5.802 1.00 98.81 84 SER A N 1
ATOM 576 C CA . SER A 1 84 ? -9.283 0.037 6.595 1.00 98.81 84 SER A CA 1
ATOM 577 C C . SER A 1 84 ? -9.377 1.296 5.745 1.00 98.81 84 SER A C 1
ATOM 579 O O . SER A 1 84 ? -9.321 1.236 4.519 1.00 98.81 84 SER A O 1
ATOM 581 N N . VAL A 1 85 ? -9.541 2.438 6.404 1.00 98.38 85 VAL A N 1
ATOM 582 C CA . VAL A 1 85 ? -9.455 3.758 5.769 1.00 98.38 85 VAL A CA 1
ATOM 583 C C . VAL A 1 85 ? -8.134 4.382 6.191 1.00 98.38 85 VAL A C 1
ATOM 585 O O . VAL A 1 85 ? -7.846 4.436 7.388 1.00 98.38 85 VAL A O 1
ATOM 588 N N . LEU A 1 86 ? -7.326 4.817 5.232 1.00 97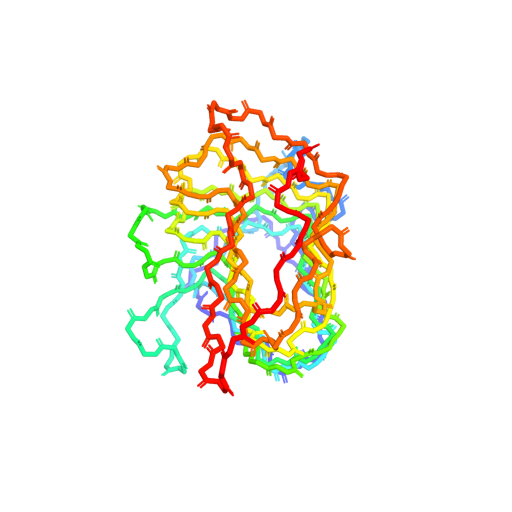.75 86 LEU A N 1
ATOM 589 C CA . LEU A 1 86 ? -6.075 5.523 5.467 1.00 97.75 86 LEU A CA 1
ATOM 590 C C . LEU A 1 86 ? -6.192 6.900 4.815 1.00 97.75 86 LEU A C 1
ATOM 592 O O . LEU A 1 86 ? -6.343 7.009 3.597 1.00 97.75 86 LEU A O 1
ATOM 596 N N . GLU A 1 87 ? -6.142 7.941 5.635 1.00 94.44 87 GLU A N 1
ATOM 597 C CA . GLU A 1 87 ? -6.327 9.325 5.206 1.00 94.44 87 GLU A CA 1
ATOM 598 C C . GLU A 1 87 ? -5.098 10.145 5.600 1.00 94.44 87 GLU A C 1
ATOM 600 O O . GLU A 1 87 ? -4.834 10.325 6.783 1.00 94.44 87 GLU A O 1
ATOM 605 N N . GLY A 1 88 ? -4.325 10.599 4.618 1.00 90.94 88 GLY A N 1
ATOM 606 C CA . GLY A 1 88 ? -3.203 11.514 4.806 1.00 90.94 88 GLY A CA 1
ATOM 607 C C . GLY A 1 88 ? -3.659 12.972 4.878 1.00 90.94 88 GLY A C 1
ATOM 608 O O . GLY A 1 88 ? -4.778 13.320 4.492 1.00 90.94 88 GLY A O 1
ATOM 609 N N . HIS A 1 89 ? -2.770 13.845 5.353 1.00 84.94 89 HIS A N 1
ATOM 610 C CA . HIS A 1 89 ? -3.056 15.275 5.534 1.00 84.94 89 HIS A CA 1
ATOM 611 C C . HIS A 1 89 ? -2.350 16.177 4.509 1.00 84.94 89 HIS A C 1
ATOM 613 O O . HIS A 1 89 ? -2.399 17.407 4.630 1.00 84.94 89 HIS A O 1
ATOM 619 N N . GLY A 1 90 ? -1.710 15.612 3.482 1.00 70.06 90 GLY A N 1
ATOM 620 C CA . GLY A 1 90 ? -1.084 16.401 2.429 1.00 70.06 90 GLY A CA 1
ATOM 621 C C . GLY A 1 90 ? -0.307 15.585 1.398 1.00 70.06 90 GLY A C 1
ATOM 622 O O . GLY A 1 90 ? 0.275 14.551 1.679 1.00 70.06 90 GLY A O 1
ATOM 623 N N . ALA A 1 91 ? -0.219 16.119 0.180 1.00 59.53 91 ALA A N 1
ATOM 624 C CA . ALA A 1 91 ? 0.480 15.480 -0.939 1.00 59.53 91 ALA A CA 1
ATOM 625 C C . ALA A 1 91 ? 2.011 15.697 -0.931 1.00 59.53 91 ALA A C 1
ATOM 627 O O . ALA A 1 91 ? 2.639 15.705 -1.994 1.00 59.53 91 ALA A O 1
ATOM 628 N N . ALA A 1 92 ? 2.625 15.943 0.233 1.00 70.25 92 ALA A N 1
ATOM 629 C CA . ALA A 1 92 ? 4.084 15.998 0.318 1.00 70.25 92 ALA A CA 1
ATOM 630 C C . ALA A 1 92 ? 4.629 14.589 0.058 1.00 70.25 92 ALA A C 1
ATOM 632 O O . ALA A 1 92 ? 4.178 13.652 0.698 1.00 70.25 92 ALA A O 1
ATOM 633 N N . LEU A 1 93 ? 5.573 14.428 -0.877 1.00 66.00 93 LEU A N 1
ATOM 634 C CA . LEU A 1 93 ? 6.028 13.102 -1.337 1.00 66.00 93 LEU A CA 1
ATOM 635 C C . LEU A 1 93 ? 6.627 12.212 -0.230 1.00 66.00 93 LEU A C 1
ATOM 637 O O . LEU A 1 93 ? 6.721 11.005 -0.428 1.00 66.00 93 LEU A O 1
ATOM 641 N N . ASP A 1 94 ? 6.983 12.799 0.913 1.00 73.19 94 ASP A N 1
ATOM 642 C CA . ASP A 1 94 ? 7.565 12.121 2.076 1.00 73.19 94 ASP A CA 1
ATOM 643 C C . ASP A 1 94 ? 6.491 11.610 3.076 1.00 73.19 94 ASP A C 1
ATOM 645 O O . ASP A 1 94 ? 6.836 11.118 4.155 1.00 73.19 94 ASP A O 1
ATOM 649 N N . ASP A 1 95 ? 5.200 11.733 2.728 1.00 86.12 95 ASP A N 1
ATOM 650 C CA . ASP A 1 95 ? 4.039 11.221 3.475 1.00 86.12 95 ASP A CA 1
ATOM 651 C C . ASP A 1 95 ? 3.480 9.948 2.808 1.00 86.12 95 ASP A C 1
ATOM 653 O O . ASP A 1 95 ? 2.985 9.978 1.669 1.00 86.12 95 ASP A O 1
ATOM 657 N N . PHE A 1 96 ? 3.580 8.822 3.518 1.00 93.25 96 PHE A N 1
ATOM 658 C CA . PHE A 1 96 ? 3.228 7.492 3.031 1.00 93.25 96 PHE A CA 1
ATOM 659 C C . PHE A 1 96 ? 1.966 6.934 3.698 1.00 93.25 96 PHE A C 1
ATOM 661 O O . PHE A 1 96 ? 1.850 6.893 4.919 1.00 93.25 96 PHE A O 1
ATOM 668 N N . GLY A 1 97 ? 1.056 6.346 2.922 1.00 95.75 97 GLY A N 1
ATOM 669 C CA . GLY A 1 97 ? -0.022 5.544 3.515 1.00 95.75 97 GLY A CA 1
ATOM 670 C C . GLY A 1 97 ? 0.533 4.249 4.113 1.00 95.75 97 GLY A C 1
ATOM 671 O O . GLY A 1 97 ? 0.444 3.996 5.313 1.00 95.75 97 GLY A O 1
ATOM 672 N N . ILE A 1 98 ? 1.169 3.426 3.283 1.00 97.62 98 ILE A N 1
ATOM 673 C CA . ILE A 1 98 ? 1.894 2.230 3.727 1.00 97.62 98 ILE A CA 1
ATOM 674 C C . ILE A 1 98 ? 3.279 2.217 3.101 1.00 97.62 98 ILE A C 1
ATOM 676 O O . ILE A 1 98 ? 3.407 2.368 1.890 1.00 97.62 98 ILE A O 1
ATOM 680 N N . ILE A 1 99 ? 4.305 1.953 3.902 1.00 96.56 99 ILE A N 1
ATOM 681 C CA . ILE A 1 99 ? 5.666 1.692 3.424 1.00 96.56 99 ILE A CA 1
ATOM 682 C C . ILE A 1 99 ? 6.215 0.408 4.041 1.00 96.56 99 ILE A C 1
ATOM 684 O O . ILE A 1 99 ? 5.907 0.072 5.187 1.00 96.56 99 ILE A O 1
ATOM 688 N N . THR A 1 100 ? 7.016 -0.334 3.280 1.00 97.38 100 THR A N 1
ATOM 689 C CA . THR A 1 100 ? 7.623 -1.593 3.730 1.00 97.38 100 THR A CA 1
ATOM 690 C C . THR A 1 100 ? 9.136 -1.479 3.871 1.00 97.38 100 THR A C 1
ATOM 692 O O . THR A 1 100 ? 9.767 -0.676 3.199 1.00 97.38 100 THR A O 1
ATOM 695 N N . ASN A 1 101 ? 9.752 -2.355 4.663 1.00 95.88 10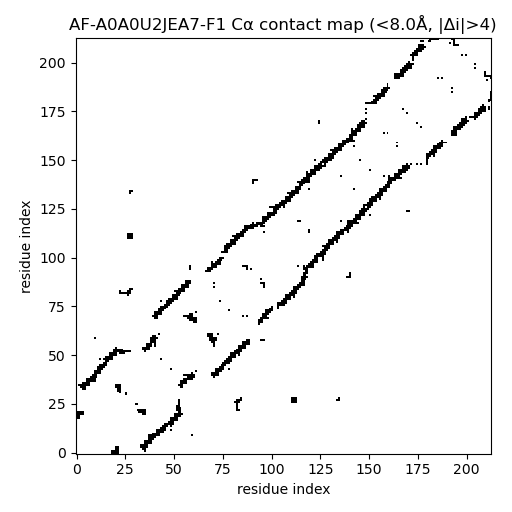1 ASN A N 1
ATOM 696 C CA . ASN A 1 101 ? 11.140 -2.749 4.421 1.00 95.88 101 ASN A CA 1
ATOM 697 C C . ASN A 1 101 ? 11.254 -3.581 3.137 1.00 95.88 101 ASN A C 1
ATOM 699 O O . ASN A 1 101 ? 10.254 -4.071 2.609 1.00 95.88 101 ASN A O 1
ATOM 703 N N . GLY A 1 102 ? 12.478 -3.740 2.632 1.00 95.06 102 GLY A N 1
ATOM 704 C CA . GLY A 1 102 ? 12.758 -4.624 1.502 1.00 95.06 102 GLY A CA 1
ATOM 705 C C . GLY A 1 102 ? 12.769 -6.102 1.893 1.00 95.06 102 GLY A C 1
ATOM 706 O O . GLY A 1 102 ? 13.038 -6.455 3.044 1.00 95.06 102 GLY A O 1
ATOM 707 N N . GLY A 1 103 ? 12.516 -6.974 0.919 1.00 96.88 103 GLY A N 1
ATOM 708 C CA . GLY A 1 103 ? 12.644 -8.427 1.070 1.00 96.88 103 GLY A CA 1
ATOM 709 C C . GLY A 1 103 ? 11.580 -9.099 1.942 1.00 96.88 103 GLY A C 1
ATOM 710 O O . GLY A 1 103 ? 11.794 -10.230 2.387 1.00 96.88 103 GLY A O 1
ATOM 711 N N . LEU A 1 104 ? 10.458 -8.431 2.226 1.00 98.44 104 LEU A N 1
ATOM 712 C CA . LEU A 1 104 ? 9.380 -9.031 3.014 1.00 98.44 104 LEU A CA 1
ATOM 713 C C . LEU A 1 104 ? 8.606 -10.078 2.202 1.00 98.44 104 LEU A C 1
ATOM 715 O O . LEU A 1 104 ? 8.625 -10.088 0.980 1.00 98.44 104 LEU A O 1
ATOM 719 N N . THR A 1 105 ? 7.894 -10.976 2.872 1.00 98.75 105 THR A N 1
ATOM 720 C CA . THR A 1 105 ? 7.045 -11.995 2.229 1.00 98.75 105 THR A CA 1
ATOM 721 C C . THR A 1 105 ? 5.670 -12.036 2.871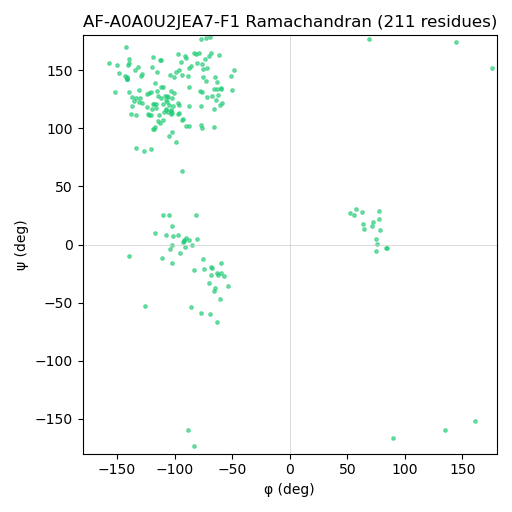 1.00 98.75 105 THR A C 1
ATOM 723 O O . THR A 1 105 ? 5.530 -11.716 4.050 1.00 98.75 105 THR A O 1
ATOM 726 N N . GLY A 1 106 ? 4.655 -12.447 2.110 1.00 98.62 106 GLY A N 1
ATOM 727 C CA . GLY A 1 106 ? 3.294 -12.637 2.614 1.00 98.62 106 GLY A CA 1
ATOM 728 C C . GLY A 1 106 ? 2.550 -11.336 2.924 1.00 98.62 106 GLY A C 1
ATOM 729 O O . GLY A 1 106 ? 1.591 -11.366 3.692 1.00 98.62 106 GLY A O 1
ATOM 730 N N . LEU A 1 107 ? 2.986 -10.201 2.368 1.00 98.88 107 LEU A N 1
ATOM 731 C CA . LEU A 1 107 ? 2.270 -8.935 2.516 1.00 98.88 107 LEU A CA 1
ATOM 732 C C . LEU A 1 107 ? 0.884 -9.032 1.863 1.00 98.88 107 LEU A C 1
ATOM 734 O O . LEU A 1 107 ? 0.769 -9.463 0.716 1.00 98.88 107 LEU A O 1
ATOM 738 N N . ALA A 1 108 ? -0.155 -8.576 2.554 1.00 98.88 108 ALA A N 1
ATOM 739 C CA . ALA A 1 108 ? -1.485 -8.425 1.976 1.00 98.88 108 ALA A CA 1
ATOM 740 C C . ALA A 1 108 ? -2.082 -7.065 2.344 1.00 98.88 108 ALA A C 1
ATOM 742 O O . ALA A 1 108 ? -2.435 -6.819 3.496 1.00 98.88 108 ALA A O 1
ATOM 743 N N . ILE A 1 109 ? -2.233 -6.193 1.351 1.00 98.94 109 ILE A N 1
ATOM 744 C CA . ILE A 1 109 ? -2.916 -4.903 1.468 1.00 98.94 109 ILE A CA 1
ATOM 745 C C . ILE A 1 109 ? -4.213 -5.026 0.676 1.00 98.94 109 ILE A C 1
ATOM 747 O O . ILE A 1 109 ? -4.163 -5.097 -0.552 1.00 98.94 109 ILE A O 1
ATOM 751 N N . SER A 1 110 ? -5.368 -5.112 1.342 1.00 98.88 110 SER A N 1
ATOM 752 C CA . SER A 1 110 ? -6.620 -5.393 0.627 1.00 98.88 110 SER A CA 1
ATOM 753 C C . SER A 1 110 ? -7.879 -4.696 1.116 1.00 98.88 110 SER A C 1
ATOM 755 O O . SER A 1 110 ? -8.105 -4.568 2.312 1.00 98.88 110 SER A O 1
ATOM 757 N N . ASN A 1 111 ? -8.769 -4.332 0.191 1.00 98.81 111 ASN A N 1
ATOM 758 C CA . ASN A 1 111 ? -10.071 -3.722 0.500 1.00 98.81 111 ASN A CA 1
ATOM 759 C C . ASN A 1 111 ? -9.981 -2.445 1.351 1.00 98.81 111 ASN A C 1
ATOM 761 O O . ASN A 1 111 ? -10.923 -2.127 2.084 1.00 98.81 111 ASN A O 1
ATOM 765 N N . ASN A 1 112 ? -8.853 -1.739 1.293 1.00 98.88 112 ASN A N 1
ATOM 766 C CA . ASN A 1 112 ? -8.668 -0.467 1.977 1.00 98.88 112 ASN A CA 1
ATOM 767 C C . ASN A 1 112 ? -9.087 0.703 1.082 1.00 98.88 112 ASN A C 1
ATOM 769 O O . ASN A 1 112 ? -9.149 0.561 -0.139 1.00 98.88 112 ASN A O 1
ATOM 773 N N . ASP A 1 113 ? -9.340 1.848 1.701 1.00 98.31 113 ASP A N 1
ATOM 774 C CA . ASP A 1 113 ? -9.547 3.130 1.031 1.00 98.31 113 ASP A CA 1
ATOM 775 C C . ASP A 1 113 ? -8.403 4.084 1.393 1.00 98.31 113 ASP A C 1
ATOM 777 O O . ASP A 1 113 ? -8.090 4.238 2.575 1.00 98.31 113 ASP A O 1
ATOM 781 N N . PHE A 1 114 ? -7.759 4.673 0.386 1.00 97.38 114 PHE A N 1
ATOM 782 C CA . PHE A 1 114 ? -6.587 5.537 0.532 1.00 97.38 114 PHE A CA 1
ATOM 783 C C . PHE A 1 114 ? -6.831 6.920 -0.062 1.00 97.38 114 PHE A C 1
ATOM 785 O O . PHE A 1 114 ? -7.147 7.039 -1.248 1.00 97.38 114 PHE A O 1
ATOM 792 N N . SER A 1 115 ? -6.537 7.973 0.692 1.00 93.88 115 SER A N 1
ATOM 793 C CA . SER A 1 115 ? -6.586 9.350 0.188 1.00 93.88 115 SER A CA 1
ATOM 794 C C . SER A 1 115 ? -5.585 10.261 0.886 1.00 93.88 115 SER A C 1
ATOM 796 O O . SER A 1 115 ? -5.267 10.047 2.048 1.00 93.88 115 SER A O 1
ATOM 798 N N . GLY A 1 116 ? -5.159 11.329 0.209 1.00 90.88 116 GLY A N 1
ATOM 799 C CA . GLY A 1 116 ? -4.463 12.454 0.843 1.00 90.88 116 GLY A CA 1
ATOM 800 C C . GLY A 1 116 ? -2.982 12.250 1.176 1.00 90.88 116 GLY A C 1
ATOM 801 O O . GLY A 1 116 ? -2.435 13.086 1.888 1.00 90.88 116 GLY A O 1
ATOM 802 N N . PHE A 1 117 ? -2.337 11.195 0.669 1.00 92.19 117 PHE A N 1
ATOM 803 C CA . PHE A 1 117 ? -0.905 10.942 0.875 1.00 92.19 117 PHE A CA 1
ATOM 804 C C . PHE A 1 117 ? -0.040 11.488 -0.265 1.00 92.19 117 PHE A C 1
ATOM 806 O O . PHE A 1 117 ? -0.485 11.584 -1.412 1.00 92.19 117 PHE A O 1
ATOM 813 N N . GLY A 1 118 ? 1.240 11.747 -0.001 1.00 91.81 118 GLY A N 1
ATOM 814 C CA . GLY A 1 118 ? 2.240 11.898 -1.059 1.00 91.81 118 GLY A CA 1
ATOM 815 C C . GLY A 1 118 ? 2.375 10.633 -1.895 1.00 91.81 118 GLY A C 1
ATOM 816 O O . GLY A 1 118 ? 2.336 10.698 -3.123 1.00 91.81 118 GLY A O 1
ATOM 817 N N . VAL A 1 119 ? 2.468 9.483 -1.227 1.00 93.19 119 VAL A N 1
ATOM 818 C CA . VAL A 1 119 ? 2.459 8.155 -1.847 1.00 93.19 119 VAL A CA 1
ATOM 819 C C . VAL A 1 119 ? 1.588 7.212 -1.013 1.00 93.19 119 VAL A C 1
ATOM 821 O O . VAL A 1 119 ? 1.950 6.848 0.102 1.00 93.19 119 VAL A O 1
ATOM 824 N N . ALA A 1 120 ? 0.441 6.765 -1.529 1.00 95.62 120 ALA A N 1
ATOM 825 C CA . ALA A 1 120 ? -0.466 5.936 -0.727 1.00 95.62 120 ALA A CA 1
ATOM 826 C C . ALA A 1 120 ? 0.144 4.571 -0.354 1.00 95.62 120 ALA A C 1
ATOM 828 O O . ALA A 1 120 ? -0.038 4.106 0.770 1.00 95.62 120 ALA A O 1
ATOM 829 N N . THR A 1 121 ? 0.913 3.941 -1.245 1.00 96.94 121 THR A N 1
ATOM 830 C CA . THR A 1 121 ? 1.692 2.735 -0.918 1.00 96.94 121 THR A CA 1
ATOM 831 C C . THR A 1 121 ? 3.075 2.763 -1.566 1.00 96.94 121 THR A C 1
ATOM 833 O O . THR A 1 121 ? 3.190 3.021 -2.762 1.00 96.94 121 THR A O 1
ATOM 836 N N . TYR A 1 122 ? 4.123 2.482 -0.791 1.00 96.25 122 TYR A N 1
ATOM 837 C CA . TYR A 1 122 ? 5.502 2.341 -1.257 1.00 96.25 122 TYR A CA 1
ATOM 838 C C . TYR A 1 122 ? 6.049 0.959 -0.888 1.00 96.25 122 TYR A C 1
ATOM 840 O O . TYR A 1 122 ? 6.286 0.649 0.282 1.00 96.25 122 TYR A O 1
ATOM 848 N N . ILE A 1 123 ? 6.267 0.123 -1.897 1.00 97.62 123 ILE A N 1
ATOM 849 C CA . ILE A 1 123 ? 6.774 -1.239 -1.737 1.00 97.62 123 ILE A CA 1
ATOM 850 C C . ILE A 1 123 ? 8.256 -1.273 -2.087 1.00 97.62 123 ILE A C 1
ATOM 852 O O . ILE A 1 123 ? 8.638 -1.087 -3.245 1.00 97.62 123 ILE A O 1
ATOM 856 N N . VAL A 1 124 ? 9.083 -1.538 -1.080 1.00 95.88 124 VAL A N 1
ATOM 857 C CA . VAL A 1 124 ? 10.539 -1.635 -1.241 1.00 95.88 124 VAL A CA 1
ATOM 858 C C . VAL A 1 124 ? 10.923 -2.959 -1.903 1.00 95.88 124 VAL A C 1
ATOM 860 O O . VAL A 1 124 ? 10.218 -3.969 -1.780 1.00 95.88 124 VAL A O 1
ATOM 863 N N . ASP A 1 125 ? 12.044 -2.942 -2.622 1.00 95.44 125 ASP A N 1
ATOM 864 C CA . ASP A 1 125 ? 12.523 -4.047 -3.446 1.00 95.44 125 ASP A CA 1
ATOM 865 C C . ASP A 1 125 ? 12.566 -5.394 -2.705 1.00 95.44 125 ASP A C 1
ATOM 867 O O . ASP A 1 125 ? 12.835 -5.490 -1.504 1.00 95.44 125 ASP A O 1
ATOM 871 N N . GLY A 1 126 ? 12.279 -6.466 -3.440 1.00 95.62 126 GLY A N 1
ATOM 872 C CA . GLY A 1 126 ? 12.230 -7.832 -2.921 1.00 95.62 126 GLY A CA 1
ATOM 873 C C . GLY A 1 126 ? 10.999 -8.177 -2.075 1.00 95.62 126 GLY A C 1
ATOM 874 O O . GLY A 1 126 ? 10.847 -9.343 -1.716 1.00 95.62 126 GLY A O 1
ATOM 875 N N . THR A 1 127 ? 10.114 -7.224 -1.763 1.00 98.25 127 THR A N 1
ATOM 876 C CA . THR A 1 127 ? 8.877 -7.526 -1.028 1.00 98.25 127 THR A CA 1
ATOM 877 C C . THR A 1 127 ? 7.881 -8.290 -1.896 1.00 98.25 127 THR A C 1
ATOM 879 O O . THR A 1 127 ? 7.541 -7.854 -2.995 1.00 98.25 127 THR A O 1
ATOM 882 N N . ALA A 1 128 ? 7.408 -9.432 -1.405 1.00 98.50 128 ALA A N 1
ATOM 883 C CA . ALA A 1 128 ? 6.473 -10.324 -2.074 1.00 98.50 128 ALA A CA 1
ATOM 884 C C . ALA A 1 128 ? 5.110 -10.350 -1.371 1.00 98.50 128 ALA A C 1
ATOM 886 O O . ALA A 1 128 ? 5.029 -10.480 -0.142 1.00 98.50 128 ALA A O 1
ATOM 887 N N . GLY A 1 129 ? 4.032 -10.283 -2.151 1.00 98.62 129 GLY A N 1
ATOM 888 C CA . GLY A 1 129 ? 2.678 -10.204 -1.613 1.00 98.62 129 GLY A CA 1
ATOM 889 C C . GLY A 1 129 ? 1.659 -9.679 -2.613 1.00 98.62 129 GLY A C 1
ATOM 890 O O . GLY A 1 129 ? 1.827 -9.834 -3.818 1.00 98.62 129 GLY A O 1
ATOM 891 N N . SER A 1 130 ? 0.600 -9.049 -2.107 1.00 98.75 130 SER A N 1
ATOM 892 C CA . SER A 1 130 ? -0.467 -8.488 -2.935 1.00 98.75 130 SER A CA 1
ATOM 893 C C . SER A 1 130 ? -0.985 -7.149 -2.417 1.00 98.75 130 SER A C 1
ATOM 895 O O . SER A 1 130 ? -1.201 -6.988 -1.212 1.00 98.75 130 SER A O 1
ATOM 897 N N . ILE A 1 131 ? -1.295 -6.250 -3.344 1.00 98.81 131 ILE A N 1
ATOM 898 C CA . ILE A 1 131 ? -2.119 -5.055 -3.170 1.00 98.81 131 ILE A CA 1
ATOM 899 C C . ILE A 1 131 ? -3.386 -5.283 -3.995 1.00 98.81 131 ILE A C 1
ATOM 901 O O . ILE A 1 131 ? -3.327 -5.227 -5.225 1.00 98.81 131 ILE A O 1
ATOM 905 N N . SER A 1 132 ? -4.515 -5.593 -3.354 1.00 98.75 132 SER A N 1
ATOM 906 C CA . SER A 1 132 ? -5.716 -6.011 -4.084 1.00 98.75 132 SER A CA 1
ATOM 907 C C . SER A 1 132 ? -7.055 -5.503 -3.563 1.00 98.75 132 SER A C 1
ATOM 909 O O . SER A 1 132 ? -7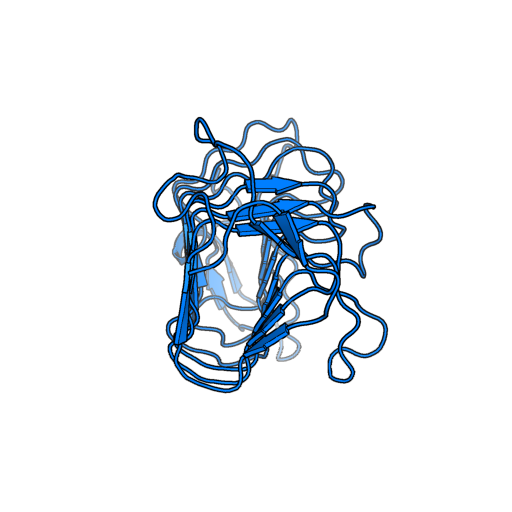.291 -5.406 -2.364 1.00 98.75 132 SER A O 1
ATOM 911 N N . GLY A 1 133 ? -7.975 -5.185 -4.477 1.00 98.25 133 GLY A N 1
ATOM 912 C CA . GLY A 1 133 ? -9.320 -4.728 -4.108 1.00 98.25 133 GLY A CA 1
ATOM 913 C C . GLY A 1 133 ? -9.347 -3.395 -3.355 1.00 98.25 133 GLY A C 1
ATOM 914 O O . GLY A 1 133 ? -10.363 -3.062 -2.752 1.00 98.25 133 GLY A O 1
ATOM 915 N N . ASN A 1 134 ? -8.241 -2.648 -3.329 1.00 98.75 134 ASN A N 1
ATOM 916 C CA . ASN A 1 134 ? -8.187 -1.348 -2.674 1.00 98.75 134 ASN A CA 1
ATOM 917 C C . ASN A 1 134 ? -8.776 -0.271 -3.582 1.00 98.75 134 ASN A C 1
ATOM 919 O O . ASN A 1 134 ? -8.774 -0.386 -4.812 1.00 98.75 134 ASN A O 1
ATOM 923 N N . HIS A 1 135 ? -9.230 0.798 -2.950 1.00 97.88 135 HIS A N 1
ATOM 924 C CA . HIS A 1 135 ? -9.577 2.040 -3.600 1.00 97.88 135 HIS A CA 1
ATOM 925 C C . HIS A 1 135 ? -8.497 3.075 -3.296 1.00 97.88 135 HIS A C 1
ATOM 927 O O . HIS A 1 135 ? -8.197 3.357 -2.138 1.00 97.88 135 HIS A O 1
ATOM 933 N N . PHE A 1 136 ? -7.894 3.618 -4.344 1.00 96.56 136 PHE A N 1
ATOM 934 C CA . PHE A 1 136 ? -6.973 4.737 -4.255 1.00 96.56 136 PHE A CA 1
ATOM 935 C C . PHE A 1 136 ? -7.708 5.974 -4.746 1.00 96.56 136 PHE A C 1
ATOM 937 O O . PHE A 1 136 ? -7.762 6.231 -5.949 1.00 96.56 136 PHE A O 1
ATOM 944 N N . GLY A 1 137 ? -8.302 6.699 -3.804 1.00 90.94 137 GLY A N 1
ATOM 945 C CA . GLY A 1 137 ? -9.084 7.891 -4.077 1.00 90.94 137 GLY A CA 1
ATOM 946 C C . GLY A 1 137 ? -8.239 9.073 -4.552 1.00 90.94 137 GLY A C 1
ATOM 947 O O . GLY A 1 137 ? -7.006 9.025 -4.642 1.00 90.94 137 GLY A O 1
ATOM 948 N N . SER A 1 138 ? -8.937 10.171 -4.833 1.00 78.25 138 SER A N 1
ATOM 949 C CA . SER A 1 138 ? -8.332 11.431 -5.264 1.00 78.25 138 SER A CA 1
ATOM 950 C C . SER A 1 138 ? -7.377 12.032 -4.222 1.00 78.25 138 SER A C 1
ATOM 952 O O . SER A 1 138 ? -7.446 11.722 -3.031 1.00 78.25 138 SER A O 1
ATOM 954 N N . SER A 1 139 ? -6.531 12.964 -4.668 1.00 84.25 139 SER A N 1
ATOM 955 C CA . SER A 1 139 ? -5.607 13.759 -3.832 1.00 84.25 139 SER A CA 1
ATOM 956 C C . SER A 1 139 ? -4.368 13.027 -3.321 1.00 84.25 139 SER A C 1
ATOM 958 O O . SER A 1 139 ? -3.580 13.622 -2.589 1.00 84.25 139 SER A O 1
ATOM 960 N N . ASN A 1 140 ? -4.156 11.777 -3.729 1.00 87.19 140 ASN A N 1
ATOM 961 C CA . ASN A 1 140 ? -2.845 11.157 -3.588 1.00 87.19 140 ASN A CA 1
ATOM 962 C C . ASN A 1 140 ? -1.865 11.773 -4.605 1.00 87.19 140 ASN A C 1
ATOM 964 O O . ASN A 1 140 ? -2.241 12.026 -5.755 1.00 87.19 140 ASN A O 1
ATOM 968 N N . GLY A 1 141 ? -0.611 11.994 -4.205 1.00 88.19 141 GLY A N 1
ATOM 969 C CA . GLY A 1 141 ? 0.468 12.345 -5.130 1.00 88.19 141 GLY A CA 1
ATOM 970 C C . GLY A 1 141 ? 0.696 11.199 -6.114 1.00 88.19 141 GLY A C 1
ATOM 971 O O . GLY A 1 141 ? 0.361 11.313 -7.297 1.00 88.19 141 GLY A O 1
ATOM 972 N N . ASN A 1 142 ? 1.171 10.075 -5.577 1.00 90.88 142 ASN A N 1
ATOM 973 C CA . ASN A 1 142 ? 1.149 8.772 -6.224 1.00 90.88 142 ASN A CA 1
ATOM 974 C C . ASN A 1 142 ? 0.260 7.781 -5.468 1.00 90.88 142 ASN A C 1
ATOM 976 O O . ASN A 1 142 ? 0.190 7.816 -4.239 1.00 90.88 142 ASN A O 1
ATOM 980 N N . SER A 1 143 ? -0.380 6.846 -6.173 1.00 94.38 143 SER A N 1
ATOM 981 C CA . SER A 1 143 ? -1.167 5.798 -5.505 1.00 94.38 143 SER A CA 1
ATOM 982 C C . SER A 1 143 ? -0.292 4.608 -5.095 1.00 94.38 143 SER A C 1
ATOM 984 O O . SER A 1 143 ? -0.261 4.223 -3.926 1.00 94.38 143 SER A O 1
ATOM 986 N N . VAL A 1 144 ? 0.462 4.035 -6.032 1.00 95.69 144 VAL A N 1
ATOM 987 C CA . VAL A 1 144 ? 1.365 2.909 -5.759 1.00 95.69 144 VAL A CA 1
ATOM 988 C C . VAL A 1 144 ? 2.732 3.201 -6.347 1.00 95.69 144 VAL A C 1
ATOM 990 O O . VAL A 1 144 ? 2.864 3.354 -7.557 1.00 95.69 144 VAL A O 1
ATOM 993 N N . ASN A 1 145 ? 3.757 3.174 -5.508 1.00 95.25 145 ASN A N 1
ATOM 994 C CA . ASN A 1 145 ? 5.144 3.048 -5.923 1.00 95.25 145 ASN A CA 1
ATOM 995 C C . ASN A 1 145 ? 5.627 1.651 -5.538 1.00 95.25 145 ASN A C 1
ATOM 997 O O . ASN A 1 145 ? 5.490 1.234 -4.390 1.00 95.25 145 ASN A O 1
ATOM 1001 N N . THR A 1 146 ? 6.202 0.914 -6.482 1.00 95.44 146 THR A N 1
ATOM 1002 C CA . THR A 1 146 ? 6.784 -0.400 -6.195 1.00 95.44 146 THR A CA 1
ATOM 1003 C C . THR A 1 146 ? 8.138 -0.557 -6.857 1.00 95.44 146 THR A C 1
ATOM 1005 O O . THR A 1 146 ? 8.281 -0.435 -8.072 1.00 95.44 146 THR A O 1
ATOM 1008 N N . GLU A 1 147 ? 9.148 -0.860 -6.056 1.00 95.25 147 GLU A N 1
ATOM 1009 C CA . GLU A 1 147 ? 10.447 -1.339 -6.527 1.00 95.25 147 GLU A CA 1
ATOM 1010 C C . GLU A 1 147 ? 10.412 -2.854 -6.793 1.00 95.25 147 GLU A C 1
ATOM 1012 O O . GLU A 1 147 ? 11.205 -3.388 -7.574 1.00 95.25 147 GLU A O 1
ATOM 1017 N N . SER A 1 148 ? 9.465 -3.556 -6.167 1.00 95.06 148 SER A N 1
ATOM 1018 C CA . SER A 1 148 ? 9.347 -5.003 -6.262 1.00 95.06 148 SER A CA 1
ATOM 1019 C C . SER A 1 148 ? 8.506 -5.442 -7.461 1.00 95.06 148 SER A C 1
ATOM 1021 O O . SER A 1 148 ? 7.406 -4.940 -7.692 1.00 95.06 148 SER A O 1
ATOM 1023 N N . VAL A 1 149 ? 9.007 -6.456 -8.167 1.00 94.25 149 VAL A N 1
ATOM 1024 C CA . VAL A 1 149 ? 8.271 -7.235 -9.183 1.00 94.25 149 VAL A CA 1
ATOM 1025 C C . VAL A 1 149 ? 7.596 -8.480 -8.593 1.00 94.25 149 VAL A C 1
ATOM 1027 O O . VAL A 1 149 ? 7.048 -9.292 -9.329 1.00 94.25 149 VAL A O 1
ATOM 1030 N N . LEU A 1 150 ? 7.684 -8.673 -7.272 1.00 96.88 150 LEU A N 1
ATOM 1031 C CA . LEU A 1 150 ? 7.129 -9.828 -6.551 1.00 96.88 150 LEU A CA 1
ATOM 1032 C C . LEU A 1 150 ? 5.812 -9.503 -5.826 1.00 96.88 150 LEU A C 1
ATOM 1034 O O . LEU A 1 150 ? 5.263 -10.366 -5.140 1.00 96.88 150 LEU A O 1
ATOM 1038 N N . THR A 1 151 ? 5.343 -8.255 -5.911 1.00 98.00 151 THR A N 1
ATOM 1039 C CA . THR A 1 151 ? 4.080 -7.817 -5.310 1.00 98.00 151 THR A CA 1
ATOM 1040 C C . THR A 1 151 ? 3.039 -7.597 -6.397 1.00 98.00 151 THR A C 1
ATOM 1042 O O . THR A 1 151 ? 3.181 -6.688 -7.213 1.00 98.00 151 THR A O 1
ATOM 1045 N N . ASP A 1 152 ? 1.978 -8.399 -6.365 1.00 98.12 152 ASP A N 1
ATOM 1046 C CA . ASP A 1 152 ? 0.868 -8.306 -7.309 1.00 98.12 152 ASP A CA 1
ATOM 1047 C C . ASP A 1 152 ? -0.048 -7.125 -6.961 1.00 98.12 152 ASP A C 1
ATOM 1049 O O . ASP A 1 152 ? -0.671 -7.091 -5.902 1.00 98.12 152 ASP A O 1
ATOM 1053 N N . VAL A 1 153 ? -0.181 -6.166 -7.869 1.00 98.00 153 VAL A N 1
ATOM 1054 C CA . VAL A 1 153 ? -1.093 -5.020 -7.808 1.00 98.00 153 VAL A CA 1
ATOM 1055 C C . VAL A 1 153 ? -2.289 -5.308 -8.710 1.00 98.00 153 VAL A C 1
ATOM 1057 O O . VAL A 1 153 ? -2.220 -5.124 -9.928 1.00 98.00 153 VAL A O 1
ATOM 1060 N N . THR A 1 154 ? -3.388 -5.797 -8.130 1.00 97.44 154 THR A N 1
ATOM 1061 C CA . THR A 1 154 ? -4.494 -6.372 -8.916 1.00 97.44 154 THR A CA 1
ATOM 1062 C C . THR A 1 154 ? -5.882 -6.047 -8.384 1.00 97.44 154 THR A C 1
ATOM 1064 O O . THR A 1 154 ? -6.109 -5.996 -7.180 1.00 97.44 154 THR A O 1
ATOM 1067 N N . GLY A 1 155 ? -6.858 -5.849 -9.273 1.00 97.00 155 GLY A N 1
ATOM 1068 C CA . GLY A 1 155 ? -8.248 -5.623 -8.863 1.00 97.00 155 GLY A CA 1
ATOM 1069 C C . GLY A 1 155 ? -8.466 -4.350 -8.043 1.00 97.00 155 GLY A C 1
ATOM 1070 O O . GLY A 1 155 ? -9.473 -4.253 -7.350 1.00 97.00 155 GLY A O 1
ATOM 1071 N N . ASN A 1 156 ? -7.529 -3.400 -8.064 1.00 97.94 156 ASN A N 1
ATOM 1072 C CA . ASN A 1 156 ? -7.686 -2.120 -7.383 1.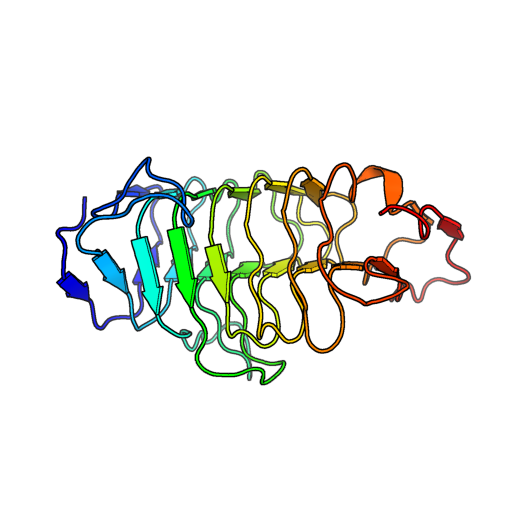00 97.94 156 ASN A CA 1
ATOM 1073 C C . ASN A 1 156 ? -8.419 -1.131 -8.288 1.00 97.94 156 ASN A C 1
ATOM 1075 O O . ASN A 1 156 ? -8.350 -1.220 -9.516 1.00 97.94 156 ASN A O 1
ATOM 1079 N N . THR A 1 157 ? -9.091 -0.168 -7.671 1.00 96.19 157 THR A N 1
ATOM 1080 C CA . THR A 1 157 ? -9.645 0.994 -8.366 1.00 96.19 157 THR A CA 1
ATOM 1081 C C . THR A 1 157 ? -8.795 2.207 -8.037 1.00 96.19 157 THR A C 1
ATOM 1083 O O . THR A 1 157 ? -8.548 2.489 -6.867 1.00 96.19 157 THR A O 1
ATOM 1086 N N . PHE A 1 158 ? -8.349 2.908 -9.068 1.00 94.88 158 PHE A N 1
ATOM 1087 C CA . PHE A 1 158 ? -7.561 4.118 -8.955 1.00 94.88 158 PHE A CA 1
ATOM 1088 C C . PHE A 1 158 ? -8.334 5.292 -9.539 1.00 94.88 158 PHE A C 1
ATOM 1090 O O . PHE A 1 158 ? -8.617 5.324 -10.741 1.00 94.88 158 PHE A O 1
ATOM 1097 N N . ASP A 1 159 ? -8.631 6.265 -8.693 1.00 91.25 159 ASP A N 1
ATOM 1098 C CA . ASP A 1 159 ? -9.119 7.566 -9.123 1.00 91.25 159 ASP A CA 1
ATOM 1099 C C . ASP A 1 159 ? -7.942 8.480 -9.514 1.00 91.25 159 ASP A C 1
ATOM 1101 O O . ASP A 1 159 ? -6.791 8.049 -9.626 1.00 91.25 159 ASP A O 1
ATOM 1105 N N . GLU A 1 160 ? -8.220 9.753 -9.799 1.00 81.81 160 GLU A N 1
ATOM 1106 C CA . GLU A 1 160 ? -7.203 10.698 -10.261 1.00 81.81 160 GLU A CA 1
ATOM 1107 C C . GLU A 1 160 ? -6.133 10.983 -9.186 1.00 81.81 160 GLU A C 1
ATOM 1109 O O . GLU A 1 160 ? -6.412 11.554 -8.129 1.00 81.81 160 GLU A O 1
ATOM 1114 N N . SER A 1 161 ? -4.886 10.609 -9.488 1.00 81.50 161 SER A N 1
ATOM 1115 C CA . SER A 1 161 ? -3.670 10.944 -8.732 1.00 81.50 161 SER A CA 1
ATOM 1116 C C . SER A 1 161 ? -2.958 12.159 -9.337 1.00 81.50 161 SER A C 1
ATOM 1118 O O . SER A 1 161 ? -2.980 12.334 -10.557 1.00 81.50 161 SER A O 1
ATOM 1120 N N . ALA A 1 162 ? -2.258 12.955 -8.525 1.00 78.06 162 ALA A N 1
ATOM 1121 C CA . ALA A 1 162 ? -1.633 14.198 -8.990 1.00 78.06 162 ALA A CA 1
ATOM 1122 C C . ALA A 1 162 ? -0.424 13.989 -9.924 1.00 78.06 162 ALA A C 1
ATOM 1124 O O . ALA A 1 162 ? -0.202 14.814 -10.813 1.00 78.06 162 ALA A O 1
ATOM 1125 N N . TYR A 1 163 ? 0.358 12.920 -9.735 1.00 76.44 163 TYR A N 1
ATOM 1126 C CA . TYR A 1 163 ? 1.611 12.707 -10.474 1.00 76.44 163 TYR A CA 1
ATOM 1127 C C . TYR A 1 163 ? 1.676 11.351 -11.185 1.00 76.44 163 TYR A C 1
ATOM 1129 O O . TYR A 1 163 ? 1.920 11.309 -12.394 1.00 76.44 163 TYR A O 1
ATOM 1137 N N . GLY A 1 164 ? 1.445 10.247 -10.471 1.00 78.31 164 GLY A N 1
ATOM 1138 C CA . GLY A 1 164 ? 1.530 8.902 -11.037 1.00 78.31 164 GLY A CA 1
ATOM 1139 C C . GLY A 1 164 ? 0.614 7.913 -10.332 1.00 78.31 164 GLY A C 1
ATOM 1140 O O . GLY A 1 164 ? 0.614 7.812 -9.111 1.00 78.31 164 GLY A O 1
ATOM 1141 N N . THR A 1 165 ? -0.167 7.148 -11.089 1.00 88.50 165 THR A N 1
ATOM 1142 C CA . THR A 1 165 ? -1.095 6.200 -10.471 1.00 88.50 165 THR A CA 1
ATOM 1143 C C . THR A 1 165 ? -0.354 4.962 -9.973 1.00 88.50 165 THR A C 1
ATOM 1145 O O . THR A 1 165 ? -0.326 4.701 -8.772 1.00 88.50 165 THR A O 1
ATOM 1148 N N . VAL A 1 166 ? 0.333 4.244 -10.861 1.00 92.94 166 VAL A N 1
ATOM 1149 C CA . VAL A 1 166 ? 1.239 3.149 -10.490 1.00 92.94 166 VAL A CA 1
ATOM 1150 C C . VAL A 1 166 ? 2.621 3.424 -11.070 1.00 92.94 166 VAL A C 1
ATOM 1152 O O . VAL A 1 166 ? 2.787 3.489 -12.286 1.00 92.94 166 VAL A O 1
ATOM 1155 N N . GLN A 1 167 ? 3.623 3.563 -10.206 1.00 92.31 167 GLN A N 1
ATOM 1156 C CA . GLN A 1 167 ? 5.023 3.728 -10.577 1.00 92.31 167 GLN A CA 1
ATOM 1157 C C . GLN A 1 167 ? 5.811 2.455 -10.278 1.00 92.31 167 GLN A C 1
ATOM 1159 O O . GLN A 1 167 ? 5.977 2.052 -9.126 1.00 92.31 167 GLN A O 1
ATOM 1164 N N . VAL A 1 168 ? 6.338 1.837 -11.330 1.00 92.81 168 VAL A N 1
ATOM 1165 C CA . VAL A 1 168 ? 7.236 0.686 -11.245 1.00 92.81 168 VAL A CA 1
ATOM 1166 C C . VAL A 1 168 ? 8.675 1.192 -11.252 1.00 92.81 168 VAL A C 1
ATOM 1168 O O . VAL A 1 168 ? 9.195 1.619 -12.283 1.00 92.81 168 VAL A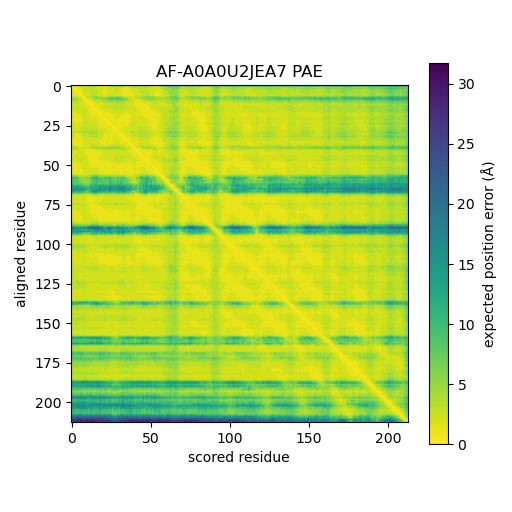 O 1
ATOM 1171 N N . LEU A 1 169 ? 9.320 1.130 -10.092 1.00 92.75 169 LEU A N 1
ATOM 1172 C CA . LEU A 1 169 ? 10.638 1.694 -9.793 1.00 92.75 169 LEU A CA 1
ATOM 1173 C C . LEU A 1 169 ? 11.741 0.626 -9.713 1.00 92.75 169 LEU A C 1
ATOM 1175 O O . LEU A 1 169 ? 12.723 0.773 -8.985 1.00 92.75 169 LEU A O 1
ATOM 1179 N N . SER A 1 170 ? 11.543 -0.503 -10.396 1.00 88.88 170 SER A N 1
ATOM 1180 C CA . SER A 1 170 ? 12.271 -1.733 -10.090 1.00 88.88 170 SER A CA 1
ATOM 1181 C C . SER A 1 170 ? 13.778 -1.673 -10.337 1.00 88.88 170 SER A C 1
ATOM 1183 O O . SER A 1 170 ? 14.253 -1.091 -11.315 1.00 88.88 170 SER A O 1
ATOM 1185 N N . ASN A 1 171 ? 14.521 -2.360 -9.466 1.00 89.00 171 ASN A N 1
ATOM 1186 C CA . ASN A 1 171 ? 15.953 -2.627 -9.605 1.00 89.00 171 ASN A CA 1
ATOM 1187 C C . ASN A 1 171 ? 16.248 -3.900 -10.422 1.00 89.00 171 ASN A C 1
ATOM 1189 O O . ASN A 1 171 ? 17.406 -4.295 -10.546 1.00 89.00 171 ASN A O 1
ATOM 1193 N N . ALA A 1 172 ? 15.232 -4.569 -10.973 1.00 89.12 172 ALA A N 1
ATOM 1194 C CA . ALA A 1 172 ? 15.414 -5.783 -11.759 1.00 89.12 172 ALA A CA 1
ATOM 1195 C C . ALA A 1 172 ? 15.967 -5.490 -13.167 1.00 89.12 172 ALA A C 1
ATOM 1197 O O . ALA A 1 172 ? 15.583 -4.530 -13.831 1.00 89.12 172 ALA A O 1
ATOM 1198 N N . ALA A 1 173 ? 16.827 -6.385 -13.667 1.00 89.50 173 ALA A N 1
ATOM 1199 C CA . ALA A 1 173 ? 17.360 -6.314 -15.033 1.00 89.50 173 ALA A CA 1
ATOM 1200 C C . ALA A 1 173 ? 16.291 -6.574 -16.113 1.00 89.50 173 ALA A C 1
ATOM 1202 O O . ALA A 1 173 ? 16.478 -6.253 -17.288 1.00 89.50 173 ALA A O 1
ATOM 1203 N N . THR A 1 174 ? 15.179 -7.203 -15.739 1.00 89.94 174 THR A N 1
ATOM 1204 C CA . THR A 1 174 ? 14.036 -7.464 -16.613 1.00 89.94 174 THR A CA 1
ATOM 1205 C C . THR A 1 174 ? 12.759 -7.177 -15.845 1.00 89.94 174 THR A C 1
ATOM 1207 O O . THR A 1 174 ? 12.565 -7.706 -14.753 1.00 89.94 174 THR A O 1
ATOM 1210 N N . VAL A 1 175 ? 11.907 -6.341 -16.426 1.00 92.00 175 VAL A N 1
ATOM 1211 C CA . VAL A 1 175 ? 10.626 -5.922 -15.869 1.00 92.00 175 VAL A CA 1
ATOM 1212 C C . VAL A 1 175 ? 9.556 -6.151 -16.927 1.00 92.00 175 VAL A C 1
ATOM 1214 O O . VAL A 1 175 ? 9.620 -5.602 -18.028 1.00 92.00 175 VAL A O 1
ATOM 1217 N N . ASP A 1 176 ? 8.557 -6.949 -16.581 1.00 92.06 176 ASP A N 1
ATOM 1218 C CA . ASP A 1 176 ? 7.290 -7.017 -17.299 1.00 92.06 176 ASP A CA 1
ATOM 1219 C C . ASP A 1 176 ? 6.201 -6.562 -16.337 1.00 92.06 176 ASP A C 1
ATOM 1221 O O . ASP A 1 176 ? 5.802 -7.316 -15.450 1.00 92.06 176 ASP A O 1
ATOM 1225 N N . ALA A 1 177 ? 5.753 -5.313 -16.476 1.00 91.81 177 ALA A N 1
ATOM 1226 C CA . ALA A 1 177 ? 4.731 -4.777 -15.583 1.00 91.81 177 ALA A CA 1
ATOM 1227 C C . ALA A 1 177 ? 3.411 -5.549 -15.697 1.00 91.81 177 ALA A C 1
ATOM 1229 O O . ALA A 1 177 ? 2.696 -5.649 -14.708 1.00 91.81 177 ALA A O 1
ATOM 1230 N N . SER A 1 178 ? 3.118 -6.180 -16.840 1.00 91.88 178 SER A N 1
ATOM 1231 C CA . SER A 1 178 ? 1.886 -6.961 -17.005 1.00 91.88 178 SER A CA 1
ATOM 1232 C C . SER A 1 178 ? 1.847 -8.229 -16.152 1.00 91.88 178 SER A C 1
ATOM 1234 O O . SER A 1 178 ? 0.765 -8.742 -15.869 1.00 91.88 178 SER A O 1
ATOM 1236 N N . ALA A 1 179 ? 3.010 -8.708 -15.702 1.00 93.75 179 ALA A N 1
ATOM 1237 C CA . ALA A 1 179 ? 3.114 -9.900 -14.873 1.00 93.75 179 ALA A CA 1
ATOM 1238 C C . ALA A 1 179 ? 2.661 -9.674 -13.422 1.00 93.75 179 ALA A C 1
ATOM 1240 O O . ALA A 1 179 ? 2.339 -10.651 -12.757 1.00 93.75 179 ALA A O 1
ATOM 1241 N N . PHE A 1 180 ? 2.643 -8.424 -12.944 1.00 95.06 180 PHE A N 1
ATOM 1242 C CA . PHE A 1 180 ? 2.319 -8.101 -11.547 1.00 95.06 180 PHE A CA 1
ATOM 1243 C C . PHE A 1 180 ? 1.448 -6.847 -11.377 1.00 95.06 180 PHE A C 1
ATOM 1245 O O . PHE A 1 180 ? 0.944 -6.605 -10.292 1.00 95.06 180 PHE A O 1
ATOM 1252 N N . VAL A 1 181 ? 1.215 -6.042 -12.414 1.00 95.25 181 VAL A N 1
ATOM 1253 C CA . VAL A 1 181 ? 0.246 -4.935 -12.412 1.00 95.25 181 VAL A CA 1
ATOM 1254 C C . VAL A 1 181 ? -0.806 -5.242 -13.462 1.00 95.25 181 VAL A C 1
ATOM 1256 O O . VAL A 1 181 ? -0.579 -5.041 -14.652 1.00 95.25 181 VAL A O 1
ATOM 1259 N N . HIS A 1 182 ? -1.960 -5.756 -13.043 1.00 93.94 182 HIS A N 1
ATOM 1260 C CA . HIS A 1 182 ? -2.989 -6.183 -13.991 1.00 93.94 182 HIS A CA 1
ATOM 1261 C C . HIS A 1 182 ? -4.395 -6.215 -13.390 1.00 93.94 182 HIS A C 1
ATOM 1263 O O . HIS A 1 182 ? -4.586 -6.385 -12.188 1.00 93.94 182 HIS A O 1
ATOM 1269 N N . GLY A 1 183 ? -5.411 -6.106 -14.250 1.00 93.81 183 GLY A N 1
ATOM 1270 C CA . GLY A 1 183 ? -6.815 -6.201 -13.837 1.00 93.81 183 GLY A CA 1
ATOM 1271 C C . GLY A 1 183 ? -7.242 -5.100 -12.864 1.00 93.81 183 GLY A C 1
ATOM 1272 O O . GLY A 1 183 ? -8.105 -5.340 -12.025 1.00 93.81 183 GLY A O 1
ATOM 1273 N N . ASN A 1 184 ? -6.602 -3.933 -12.930 1.00 95.12 184 ASN A N 1
ATOM 1274 C CA . ASN A 1 184 ? -6.987 -2.753 -12.164 1.00 95.12 184 ASN A CA 1
ATOM 1275 C C . ASN A 1 184 ? -7.968 -1.901 -12.979 1.00 95.12 184 ASN A C 1
ATOM 1277 O O . ASN A 1 184 ? -8.093 -2.069 -14.186 1.00 95.12 184 ASN A O 1
ATOM 1281 N N . THR A 1 185 ? -8.684 -1.002 -12.314 1.00 94.12 185 THR A N 1
ATOM 1282 C CA . THR A 1 185 ? -9.547 -0.006 -12.959 1.00 94.12 185 THR A CA 1
ATOM 1283 C C . THR A 1 185 ? -8.947 1.375 -12.743 1.00 94.12 185 THR A C 1
ATOM 1285 O O . THR A 1 185 ? -8.697 1.755 -11.603 1.00 94.12 185 THR A O 1
ATOM 1288 N N . PHE A 1 186 ? -8.735 2.126 -13.822 1.00 92.00 186 PHE A N 1
ATOM 1289 C CA . PHE A 1 186 ? -8.190 3.482 -13.784 1.00 92.00 186 PHE A CA 1
ATOM 1290 C C . PHE A 1 186 ? -9.256 4.478 -14.249 1.00 92.00 186 PHE A C 1
ATOM 1292 O O . PHE A 1 186 ? -9.629 4.495 -15.420 1.00 92.00 186 PHE A O 1
ATOM 1299 N N . ASN A 1 187 ? -9.750 5.305 -13.328 1.00 90.00 187 ASN A N 1
ATOM 1300 C CA . ASN A 1 187 ? -10.800 6.295 -13.588 1.00 90.00 187 ASN A CA 1
ATOM 1301 C C . ASN A 1 187 ? -10.242 7.697 -13.903 1.00 90.00 187 ASN A C 1
ATOM 1303 O O . ASN A 1 187 ? -11.004 8.601 -14.246 1.00 90.00 187 ASN A O 1
ATOM 1307 N N . GLY A 1 188 ? -8.928 7.896 -13.759 1.00 77.50 188 GLY A N 1
ATOM 1308 C CA . GLY A 1 188 ? -8.257 9.177 -13.986 1.00 77.50 188 GLY A CA 1
ATOM 1309 C C . GLY A 1 188 ? -8.018 9.509 -15.465 1.00 77.50 188 GLY A C 1
ATOM 1310 O O . GLY A 1 188 ? -8.065 8.650 -16.341 1.00 77.50 188 GLY A O 1
ATOM 1311 N N . ALA A 1 189 ? -7.704 10.777 -15.745 1.00 74.00 189 ALA A N 1
ATOM 1312 C CA . ALA A 1 189 ? -7.449 11.271 -17.103 1.00 74.00 189 ALA A CA 1
ATOM 1313 C C . ALA A 1 189 ? -6.000 11.064 -17.596 1.00 74.00 189 ALA A C 1
ATOM 1315 O O . ALA A 1 189 ? -5.664 11.466 -18.714 1.00 74.00 189 ALA A O 1
ATOM 1316 N N . LEU A 1 190 ? -5.120 10.475 -16.775 1.00 74.88 190 LEU A N 1
ATOM 1317 C CA . LEU A 1 190 ? -3.729 10.225 -17.153 1.00 74.88 190 LEU A CA 1
ATOM 1318 C C . LEU A 1 190 ? -3.665 9.239 -18.326 1.00 74.88 190 LEU A C 1
ATOM 1320 O O . LEU A 1 190 ? -4.142 8.115 -18.233 1.00 74.88 190 LEU A O 1
ATOM 1324 N N . ALA A 1 191 ? -3.011 9.646 -19.417 1.00 74.81 191 ALA A N 1
ATOM 1325 C CA . ALA A 1 191 ? -2.858 8.813 -20.614 1.00 74.81 191 ALA A CA 1
ATOM 1326 C C . ALA A 1 191 ? -2.045 7.526 -20.364 1.00 74.81 191 ALA A C 1
ATOM 1328 O O . ALA A 1 191 ? -2.198 6.548 -21.091 1.00 74.81 191 ALA A O 1
ATOM 1329 N N . HIS A 1 192 ? -1.183 7.540 -19.342 1.00 78.88 192 HIS A N 1
ATOM 1330 C CA . HIS A 1 192 ? -0.330 6.422 -18.941 1.00 78.88 192 HIS A CA 1
ATOM 1331 C C . HIS A 1 192 ? -0.411 6.245 -17.418 1.00 78.88 192 HIS A C 1
ATOM 1333 O O . HIS A 1 192 ? 0.430 6.790 -16.698 1.00 78.88 192 HIS A O 1
ATOM 1339 N N . PRO A 1 193 ? -1.442 5.547 -16.910 1.00 82.88 193 PRO A N 1
ATOM 1340 C CA . PRO A 1 193 ? -1.628 5.364 -15.472 1.00 82.88 193 PRO A CA 1
ATOM 1341 C C . PRO A 1 193 ? -0.548 4.460 -14.855 1.00 82.88 193 PRO A C 1
ATOM 1343 O O . PRO A 1 193 ? -0.212 4.615 -13.683 1.00 82.88 193 PRO A O 1
ATOM 1346 N N . VAL A 1 194 ? 0.049 3.567 -15.649 1.00 87.25 194 VAL A N 1
ATOM 1347 C CA . VAL A 1 194 ? 1.225 2.783 -15.260 1.00 87.25 194 VAL A CA 1
ATOM 1348 C C . VAL A 1 194 ? 2.472 3.407 -15.882 1.00 87.25 194 VAL A C 1
ATOM 1350 O O . VAL A 1 194 ? 2.600 3.500 -17.103 1.00 87.25 194 VAL A O 1
ATOM 1353 N N . GLN A 1 195 ? 3.404 3.837 -15.037 1.00 87.69 195 GLN A N 1
ATOM 1354 C CA . GLN A 1 195 ? 4.677 4.438 -15.425 1.00 87.69 195 GLN A CA 1
ATOM 1355 C C . GLN A 1 195 ? 5.821 3.552 -14.940 1.00 87.69 195 GLN A C 1
ATOM 1357 O O . GLN A 1 195 ? 5.791 3.053 -13.818 1.00 87.69 195 GLN A O 1
ATOM 1362 N N . ILE A 1 196 ? 6.850 3.365 -15.765 1.00 85.25 196 ILE A N 1
ATOM 1363 C CA . ILE A 1 196 ? 8.016 2.554 -15.402 1.00 85.25 196 ILE A CA 1
ATOM 1364 C C . ILE A 1 196 ? 9.266 3.431 -15.419 1.00 85.25 196 ILE A C 1
ATOM 1366 O O . ILE A 1 196 ? 9.627 3.991 -16.454 1.00 85.25 196 ILE A O 1
ATOM 1370 N N . TYR A 1 197 ? 9.936 3.506 -14.273 1.00 84.38 197 TYR A N 1
ATOM 1371 C CA . TYR A 1 197 ? 11.204 4.201 -14.066 1.00 84.38 197 TYR A CA 1
ATOM 1372 C C . TYR A 1 197 ? 12.195 3.216 -13.434 1.00 84.38 197 TYR A C 1
ATOM 1374 O O . TYR A 1 197 ? 12.354 3.198 -12.215 1.00 84.38 197 TYR A O 1
ATOM 1382 N N . PRO A 1 198 ? 12.829 2.333 -14.223 1.00 77.88 198 PRO A N 1
ATOM 1383 C CA . PRO A 1 198 ? 13.716 1.323 -13.662 1.00 77.88 198 PRO A CA 1
ATOM 1384 C C . PRO A 1 198 ? 14.944 1.983 -13.023 1.00 77.88 198 PRO A C 1
ATOM 1386 O O . PRO A 1 198 ? 15.608 2.820 -13.636 1.00 77.88 198 PRO A O 1
ATOM 1389 N N . ASN A 1 199 ? 15.286 1.540 -11.818 1.00 86.31 199 ASN A N 1
ATOM 1390 C CA . ASN A 1 199 ? 16.474 1.977 -11.083 1.00 86.31 199 ASN A CA 1
ATOM 1391 C C . ASN A 1 199 ? 17.662 1.016 -11.255 1.00 86.31 199 ASN A C 1
ATOM 1393 O O . ASN A 1 199 ? 18.694 1.161 -10.601 1.00 86.31 199 ASN A O 1
ATOM 1397 N N . TYR A 1 200 ? 17.549 0.031 -12.153 1.00 87.00 200 TYR A N 1
ATOM 1398 C CA . TYR A 1 200 ? 18.621 -0.920 -12.426 1.00 87.00 200 TYR A CA 1
ATOM 1399 C C . TYR A 1 200 ? 19.902 -0.222 -12.909 1.00 87.00 200 TYR A C 1
ATOM 1401 O O . TYR A 1 200 ? 19.926 0.445 -13.941 1.00 87.00 200 TYR A O 1
ATOM 1409 N N . THR A 1 201 ? 20.999 -0.429 -12.178 1.00 86.12 201 THR A N 1
ATOM 1410 C CA . THR A 1 201 ? 22.316 0.167 -12.471 1.00 86.12 201 THR A CA 1
ATOM 1411 C C . THR A 1 201 ? 23.309 -0.816 -13.098 1.00 86.12 201 THR A C 1
ATOM 1413 O O . THR A 1 201 ? 24.412 -0.423 -13.477 1.00 86.12 201 THR A O 1
ATOM 1416 N N . GLY A 1 202 ? 22.940 -2.096 -13.240 1.00 85.56 202 GLY A N 1
ATOM 1417 C CA . GLY A 1 202 ? 23.831 -3.158 -13.726 1.00 85.56 202 GLY A CA 1
ATOM 1418 C C . GLY A 1 202 ? 24.008 -3.228 -15.250 1.00 85.56 202 GLY A C 1
ATOM 1419 O O . GLY A 1 202 ? 24.669 -4.143 -15.737 1.00 85.56 202 GLY A O 1
ATOM 1420 N N . GLY A 1 203 ? 23.435 -2.286 -16.005 1.00 83.75 203 GLY A N 1
ATOM 1421 C CA . GLY A 1 203 ? 23.480 -2.244 -17.468 1.00 83.75 203 GLY A CA 1
ATOM 1422 C C . GLY A 1 203 ? 22.110 -1.934 -18.082 1.00 83.75 203 GLY A C 1
ATOM 1423 O O . GLY A 1 203 ? 21.247 -1.386 -17.399 1.00 83.75 203 GLY A O 1
ATOM 1424 N N . PRO A 1 204 ? 21.886 -2.264 -19.367 1.00 82.75 204 PRO A N 1
ATOM 1425 C CA . PRO A 1 204 ? 20.578 -2.106 -19.995 1.00 82.75 204 PRO A CA 1
ATOM 1426 C C . PRO A 1 204 ? 19.523 -2.979 -19.305 1.00 82.75 204 PRO A C 1
ATOM 1428 O O . PRO A 1 204 ? 19.722 -4.185 -19.163 1.00 82.75 204 PRO A O 1
ATOM 1431 N N . ALA A 1 205 ? 18.399 -2.378 -18.915 1.00 84.81 205 ALA A N 1
ATOM 1432 C CA . ALA A 1 205 ? 17.220 -3.106 -18.454 1.00 84.81 205 ALA A CA 1
ATOM 1433 C C . ALA A 1 205 ? 16.301 -3.456 -19.635 1.00 84.81 205 ALA A C 1
ATOM 1435 O O . ALA A 1 205 ? 16.164 -2.675 -20.580 1.00 84.81 205 ALA A O 1
ATOM 1436 N N . VAL A 1 206 ? 15.646 -4.614 -19.570 1.00 87.50 206 VAL A N 1
ATOM 1437 C CA . VAL A 1 206 ? 14.575 -5.005 -20.500 1.00 87.50 206 VAL A CA 1
ATOM 1438 C C . VAL A 1 206 ? 13.234 -4.676 -19.856 1.00 87.50 206 VAL A C 1
ATOM 1440 O O . VAL A 1 206 ? 12.936 -5.192 -18.785 1.00 87.50 206 VAL A O 1
ATOM 1443 N N . ILE A 1 207 ? 12.432 -3.826 -20.497 1.00 84.94 207 ILE A N 1
ATOM 1444 C CA . ILE A 1 207 ? 11.162 -3.332 -19.949 1.00 84.94 207 ILE A CA 1
ATOM 1445 C C . ILE A 1 207 ? 10.031 -3.638 -20.926 1.00 84.94 207 ILE A C 1
ATOM 1447 O O . ILE A 1 207 ? 10.129 -3.317 -22.111 1.00 84.94 207 ILE A O 1
ATOM 1451 N N . THR A 1 208 ? 8.959 -4.237 -20.421 1.00 86.75 208 THR A N 1
ATOM 1452 C CA . THR A 1 208 ? 7.749 -4.605 -21.170 1.00 86.75 208 THR A CA 1
ATOM 1453 C C . THR A 1 208 ? 6.492 -4.385 -20.314 1.00 86.75 208 THR A C 1
ATOM 1455 O O . THR A 1 208 ? 6.596 -4.083 -19.123 1.00 86.75 208 THR A O 1
ATOM 1458 N N . GLY A 1 209 ? 5.301 -4.486 -20.917 1.00 77.38 209 GLY A N 1
ATOM 1459 C CA . GLY A 1 209 ? 4.026 -4.404 -20.186 1.00 77.38 209 GLY A CA 1
ATOM 1460 C C . GLY A 1 209 ? 3.584 -2.988 -19.791 1.00 77.38 209 GLY A C 1
ATOM 1461 O O . GLY A 1 209 ? 2.791 -2.831 -18.873 1.00 77.38 209 GLY A O 1
ATOM 1462 N N . THR A 1 210 ? 4.078 -1.943 -20.463 1.00 67.62 210 THR A N 1
ATOM 1463 C CA . THR A 1 210 ? 3.763 -0.530 -20.153 1.00 67.62 210 THR A CA 1
ATOM 1464 C C . THR A 1 210 ? 2.370 -0.075 -20.600 1.00 67.62 210 THR A C 1
ATOM 1466 O O . THR A 1 210 ? 1.945 1.017 -20.245 1.00 67.62 210 THR A O 1
ATOM 1469 N N . GLU A 1 211 ? 1.677 -0.868 -21.419 1.00 64.94 211 GLU A N 1
ATOM 1470 C CA . GLU A 1 211 ? 0.350 -0.537 -21.969 1.00 64.94 211 GLU A CA 1
ATOM 1471 C C . GLU A 1 211 ? -0.810 -1.058 -21.106 1.00 64.94 211 GLU A C 1
ATOM 1473 O O . GLU A 1 211 ? -1.966 -0.955 -21.507 1.00 64.94 211 GLU A O 1
ATOM 1478 N N . VAL A 1 212 ? -0.522 -1.654 -19.946 1.00 56.06 212 VAL A N 1
ATOM 1479 C CA . VAL A 1 212 ? -1.541 -2.313 -19.126 1.00 56.06 212 VAL A CA 1
ATOM 1480 C C . VAL A 1 212 ? -2.360 -1.256 -18.387 1.00 56.06 212 VAL A C 1
ATOM 1482 O O . VAL A 1 212 ? -1.903 -0.669 -17.407 1.00 56.06 212 VAL A O 1
ATOM 1485 N N . GLY A 1 213 ? -3.564 -1.017 -18.902 1.00 50.47 213 GLY A N 1
ATOM 1486 C CA . GLY A 1 213 ? -4.665 -0.292 -18.274 1.00 50.47 213 GLY A CA 1
ATOM 1487 C C . GLY A 1 213 ? -5.870 -1.206 -18.154 1.00 50.47 213 GLY A C 1
ATOM 1488 O O . GLY A 1 213 ? -6.157 -1.919 -19.144 1.00 50.47 213 GLY A O 1
#

Nearest PDB structures (foldseek):
  6gvp-assembly1_A  TM=5.501E-01  e=3.438E-01  Enterobacteria phage HK620
  4xot-assembly1_A  TM=4.803E-01  e=1.341E-01  Enterobacteria phage HK620
  4xkw-assembly1_A  TM=4.617E-01  e=2.095E-01  Enterobacteria phage HK620
  6g0x-assembly1_A  TM=4.449E-01  e=1.556E-01  Enterobacteria phage HK620
  4xnf-assembly1_A  TM=2.961E-01  e=3.612E-01  Enterobacteria phage HK620

Mean predicted aligned error: 4.36 Å

Sequence (213 aa):
RLAAGTYNEAVNVNKDVTILGANSGTSGTGVRGAESVLLGGVHITAAGVTIDGVKIDGDGSFSDIPGNFAAVYVSANNAVITNSVLEGHGAALDDFGIITNGGLTGLAISNNDFSGFGVATYIVDGTAGSISGNHFGSSNGNSVNTESVLTDVTGNTFDESAYGTVQVLSNAATVDASAFVHGNTFNGALAHPVQIYPNYTGGPAVITGTEVG

Solvent-accessible surface area (backbone atoms only — not comparable to full-atom values): 9844 Å² total; per-residue (Å²): 111,48,62,59,46,80,43,90,47,63,42,75,38,72,51,67,43,69,48,33,23,49,30,47,88,38,42,32,84,47,98,70,73,68,48,17,31,32,44,26,19,36,38,34,60,20,46,56,22,32,40,26,7,32,30,33,50,29,49,13,83,46,90,89,42,84,93,35,30,20,23,28,37,37,66,36,34,36,31,34,44,28,17,19,33,39,38,39,88,42,54,50,75,52,28,26,35,31,35,43,46,59,59,33,42,57,35,35,40,29,28,25,25,34,30,20,9,8,24,33,26,40,40,29,44,63,21,25,34,38,41,30,50,26,38,32,41,51,57,11,23,21,38,34,38,25,25,25,83,52,34,34,39,30,50,26,40,34,42,45,39,76,75,38,40,36,35,40,40,23,60,52,61,64,44,52,42,51,80,28,42,42,74,45,46,75,74,36,88,61,94,62,46,42,42,78,55,68,60,38,83,92,56,88,64,47,79,45,46,68,82,59,111

Foldseek 3Di:
DDEQDEDEDEAEAQDQDEAAWPQFPAFQPGDDDRAHEYEAAYEYPDANYEYGGHEYAAWHDDPVLPPATENYEEEAEQYHYGRYEYEHQALDLRYEDYEYDEQHENYHAERYEAAHGVEDYEAEENYAHENEHYEDDPNHQEDEEYQYPRYAYAHYEYEDHNHADYEHAHQDLEDACCSRDAHYHYHYPDPQNYHYHYPHPPDHHHYHNSNHD